Protein AF-A0A950K0Z0-F1 (afdb_monomer_lite)

pLDDT: mean 74.98, std 18.52, range [34.31, 97.94]

Foldseek 3Di:
DDADPWQVSLVVLCVVCVVLVQWPAWDDAPDDQLRTWTHHPNDTWRERTTQEPVVCVVVVPDLVSGQEYEYCYYPDDDPHHYHHPVVSCPPVVSVVPPPPPCVVVPDPLLVCLLVLLPDPLQLVLLLQVVCVVVVNFDALVVSCVLVVHDSVRSVVSVVVCVVVQQKDADDPDPDRGIHGDPVSVVSNVSSCVSCVVSVVLNPDPPPPDDDDPVVPPD

Structure (mmCIF, N/CA/C/O backbone):
data_AF-A0A950K0Z0-F1
#
_entry.id   AF-A0A950K0Z0-F1
#
loop_
_atom_site.group_PDB
_atom_site.id
_atom_site.type_symbol
_atom_site.label_atom_id
_atom_site.label_alt_id
_atom_site.label_comp_id
_atom_site.label_asym_id
_atom_site.label_entity_id
_atom_site.label_seq_id
_atom_site.pdbx_PDB_ins_code
_atom_site.Cartn_x
_atom_site.Cartn_y
_atom_site.Cartn_z
_atom_site.occupancy
_atom_site.B_iso_or_equiv
_atom_site.auth_seq_id
_atom_site.auth_comp_id
_atom_site.auth_asym_id
_atom_site.auth_atom_id
_atom_site.pdbx_PDB_model_num
ATOM 1 N N . ASP A 1 1 ? 3.445 16.910 -12.136 1.00 62.31 1 ASP A N 1
ATOM 2 C CA . ASP A 1 1 ? 3.609 15.444 -12.227 1.00 62.31 1 ASP A CA 1
ATOM 3 C C . ASP A 1 1 ? 4.416 14.945 -11.042 1.00 62.31 1 ASP A C 1
ATOM 5 O O . ASP A 1 1 ? 5.227 15.707 -10.534 1.00 62.31 1 ASP A O 1
ATOM 9 N N . PHE A 1 2 ? 4.129 13.746 -10.531 1.00 75.62 2 PHE A N 1
ATOM 10 C CA . PHE A 1 2 ? 4.867 13.159 -9.404 1.00 75.62 2 PHE A CA 1
ATOM 11 C C . PHE A 1 2 ? 5.879 12.145 -9.941 1.00 75.62 2 PHE A C 1
ATOM 13 O O . PHE A 1 2 ? 5.500 11.284 -10.734 1.00 75.62 2 PHE A O 1
ATOM 20 N N . GLU A 1 3 ? 7.127 12.239 -9.491 1.00 87.38 3 GLU A N 1
ATOM 21 C CA . GLU A 1 3 ? 8.224 11.329 -9.824 1.00 87.38 3 GLU A CA 1
ATOM 22 C C . GLU A 1 3 ? 9.002 11.019 -8.534 1.00 87.38 3 GLU A C 1
ATOM 24 O O . GLU A 1 3 ? 9.340 11.950 -7.798 1.00 87.38 3 GLU A O 1
ATOM 29 N N . PRO A 1 4 ? 9.260 9.739 -8.205 1.00 92.25 4 PRO A N 1
ATOM 30 C CA . PRO A 1 4 ? 10.112 9.392 -7.078 1.00 92.25 4 PRO A CA 1
ATOM 31 C C . PRO A 1 4 ? 11.552 9.840 -7.353 1.00 92.25 4 PRO A C 1
ATOM 33 O O . PRO A 1 4 ? 12.060 9.701 -8.464 1.00 92.25 4 PRO A O 1
ATOM 36 N N . HIS A 1 5 ? 12.231 10.347 -6.325 1.00 91.56 5 HIS A N 1
ATOM 37 C CA . HIS A 1 5 ? 13.619 10.816 -6.432 1.00 91.56 5 HIS A CA 1
ATOM 38 C C . HIS A 1 5 ? 14.661 9.767 -6.013 1.00 91.56 5 HIS A C 1
ATOM 40 O O . HIS A 1 5 ? 15.854 10.012 -6.149 1.00 91.56 5 HIS A O 1
ATOM 46 N N . ASN A 1 6 ? 14.226 8.631 -5.464 1.00 93.06 6 ASN A N 1
ATOM 47 C CA . ASN A 1 6 ? 15.090 7.566 -4.959 1.00 93.06 6 ASN A CA 1
ATOM 48 C C . ASN A 1 6 ? 14.344 6.220 -4.899 1.00 93.06 6 ASN A C 1
ATOM 50 O O . ASN A 1 6 ? 13.140 6.157 -5.167 1.00 93.06 6 ASN A O 1
ATOM 54 N N . GLU A 1 7 ? 15.062 5.166 -4.505 1.00 93.44 7 GLU A N 1
ATOM 55 C CA . GLU A 1 7 ? 14.545 3.805 -4.285 1.00 93.44 7 GLU A CA 1
ATOM 56 C C . GLU A 1 7 ? 13.361 3.772 -3.317 1.00 93.44 7 GLU A C 1
ATOM 58 O O . GLU A 1 7 ? 12.341 3.166 -3.624 1.00 93.44 7 GLU A O 1
ATOM 63 N N . MET A 1 8 ? 13.413 4.507 -2.200 1.00 94.56 8 MET A N 1
ATOM 64 C CA . MET A 1 8 ? 12.301 4.546 -1.236 1.00 94.56 8 MET A CA 1
ATOM 65 C C . MET A 1 8 ? 10.989 5.045 -1.855 1.00 94.56 8 MET A C 1
ATOM 67 O O . MET A 1 8 ? 9.906 4.579 -1.491 1.00 94.56 8 MET A O 1
ATOM 71 N N . GLY A 1 9 ? 11.063 5.969 -2.815 1.00 94.94 9 GLY A N 1
ATOM 72 C CA . GLY A 1 9 ? 9.902 6.386 -3.595 1.00 94.94 9 GLY A CA 1
ATOM 73 C C . GLY A 1 9 ? 9.345 5.266 -4.483 1.00 94.94 9 GLY A C 1
ATOM 74 O O . GLY A 1 9 ? 8.127 5.159 -4.633 1.00 94.94 9 GLY A O 1
ATOM 75 N N . VAL A 1 10 ? 10.209 4.404 -5.027 1.00 95.88 10 VAL A N 1
ATOM 76 C CA . VAL A 1 10 ? 9.824 3.202 -5.789 1.00 95.88 10 VAL A CA 1
ATOM 77 C C . VAL A 1 10 ? 9.147 2.184 -4.875 1.00 95.88 10 VAL A C 1
ATOM 79 O O . VAL A 1 10 ? 8.055 1.725 -5.210 1.00 95.88 10 VAL A O 1
ATOM 82 N N . VAL A 1 11 ? 9.711 1.921 -3.688 1.00 96.19 11 VAL A N 1
ATOM 83 C CA . VAL A 1 11 ? 9.103 1.046 -2.666 1.00 96.19 11 VAL A CA 1
ATOM 84 C C . VAL A 1 11 ? 7.689 1.519 -2.322 1.00 96.19 11 VAL A C 1
ATOM 86 O O . VAL A 1 11 ? 6.742 0.731 -2.325 1.00 96.19 11 VAL A O 1
ATOM 89 N N . PHE A 1 12 ? 7.521 2.821 -2.067 1.00 94.50 12 PHE A N 1
ATOM 90 C CA . PHE A 1 12 ? 6.215 3.405 -1.765 1.00 94.50 12 PHE A CA 1
ATOM 91 C C . PHE A 1 12 ? 5.209 3.203 -2.908 1.00 94.50 12 PHE A C 1
ATOM 93 O O . PHE A 1 12 ? 4.070 2.799 -2.664 1.00 94.50 12 PHE A O 1
ATOM 100 N N . LEU A 1 13 ? 5.613 3.469 -4.155 1.00 93.81 13 LEU A N 1
ATOM 101 C CA . LEU A 1 13 ? 4.742 3.309 -5.321 1.00 93.81 13 LEU A CA 1
ATOM 102 C C . LEU A 1 13 ? 4.375 1.847 -5.572 1.00 93.81 13 LEU A C 1
ATOM 104 O O . LEU A 1 13 ? 3.213 1.561 -5.858 1.00 93.81 13 LEU A O 1
ATOM 108 N N . PHE A 1 14 ? 5.321 0.923 -5.418 1.00 95.00 14 PHE A N 1
ATOM 109 C CA . PHE A 1 14 ? 5.030 -0.502 -5.492 1.00 95.00 14 PHE A CA 1
ATOM 110 C C . PHE A 1 14 ? 4.027 -0.908 -4.409 1.00 95.00 14 PHE A C 1
ATOM 112 O O . PHE A 1 14 ? 2.982 -1.465 -4.726 1.00 95.00 14 PHE A O 1
ATOM 119 N N . GLY A 1 15 ? 4.261 -0.538 -3.145 1.00 94.25 15 GLY A N 1
ATOM 120 C CA . GLY A 1 15 ? 3.333 -0.829 -2.046 1.00 94.25 15 GLY A CA 1
ATOM 121 C C . GLY A 1 15 ? 1.928 -0.255 -2.259 1.00 94.25 15 GLY A C 1
ATOM 122 O O . GLY A 1 15 ? 0.935 -0.846 -1.839 1.00 94.25 15 GLY A O 1
ATOM 123 N N . ARG A 1 16 ? 1.828 0.879 -2.956 1.00 91.00 16 ARG A N 1
ATOM 124 C CA . ARG A 1 16 ? 0.560 1.525 -3.312 1.00 91.00 16 ARG A CA 1
ATOM 125 C C . ARG A 1 16 ? -0.209 0.792 -4.418 1.00 91.00 16 ARG A C 1
ATOM 127 O O . ARG A 1 16 ? -1.429 0.935 -4.454 1.00 91.00 16 ARG A O 1
ATOM 134 N N . PHE A 1 17 ? 0.481 0.086 -5.315 1.00 91.69 17 PHE A N 1
ATOM 135 C CA . PHE A 1 17 ? -0.082 -0.410 -6.578 1.00 91.69 17 PHE A CA 1
ATOM 136 C C . PHE A 1 17 ? 0.275 -1.872 -6.914 1.00 91.69 17 PHE A C 1
ATOM 138 O O . PHE A 1 17 ? 0.086 -2.289 -8.056 1.00 91.69 17 PHE A O 1
ATOM 145 N N . TYR A 1 18 ? 0.800 -2.652 -5.963 1.00 93.75 18 TYR A N 1
ATOM 146 C CA . TYR A 1 18 ? 1.267 -4.028 -6.190 1.00 93.75 18 TYR A CA 1
ATOM 147 C C . TYR A 1 18 ? 0.187 -4.922 -6.822 1.00 93.75 18 TYR A C 1
ATOM 149 O O . TYR A 1 18 ? 0.479 -5.715 -7.715 1.00 93.75 18 TYR A O 1
ATOM 157 N N . ASP A 1 19 ? -1.068 -4.738 -6.419 1.00 87.69 19 ASP A N 1
ATOM 158 C CA . ASP A 1 19 ? -2.240 -5.455 -6.918 1.00 87.69 19 ASP A CA 1
ATOM 159 C C . ASP A 1 19 ? -2.485 -5.194 -8.409 1.00 87.69 19 ASP A C 1
ATOM 161 O O . ASP A 1 19 ? -2.733 -6.111 -9.192 1.00 87.69 19 ASP A O 1
ATOM 165 N N . ILE A 1 20 ? -2.335 -3.944 -8.840 1.00 86.94 20 ILE A N 1
ATOM 166 C CA . ILE A 1 20 ? -2.512 -3.545 -10.241 1.00 86.94 20 ILE A CA 1
ATOM 167 C C . ILE A 1 20 ? -1.324 -3.990 -11.098 1.00 86.94 20 ILE A C 1
ATOM 169 O O . ILE A 1 20 ? -1.488 -4.271 -12.287 1.00 86.94 20 ILE A O 1
ATOM 173 N N . LEU A 1 21 ? -0.144 -4.109 -10.487 1.00 90.06 21 LEU A N 1
ATOM 174 C CA . LEU A 1 21 ? 1.043 -4.721 -11.090 1.00 90.06 21 LEU A CA 1
ATOM 175 C C . LEU A 1 21 ? 0.933 -6.259 -11.170 1.00 90.06 21 LEU A C 1
ATOM 177 O O . LEU A 1 21 ? 1.800 -6.909 -11.752 1.00 90.06 21 LEU A O 1
ATOM 181 N N . GLY A 1 22 ? -0.152 -6.844 -10.647 1.00 90.81 22 GLY A N 1
ATOM 182 C CA . GLY A 1 22 ? -0.470 -8.266 -10.750 1.00 90.81 22 GLY A CA 1
ATOM 183 C C . GLY A 1 22 ? 0.077 -9.125 -9.612 1.00 90.81 22 GLY A C 1
ATOM 184 O O . GLY A 1 22 ? 0.129 -10.341 -9.775 1.00 90.81 22 GLY A O 1
ATOM 185 N N . PHE A 1 23 ? 0.501 -8.524 -8.499 1.00 94.69 23 PHE A N 1
ATOM 186 C CA . PHE A 1 23 ? 0.897 -9.239 -7.287 1.00 94.69 23 PHE A CA 1
ATOM 187 C C . PHE A 1 23 ? -0.320 -9.470 -6.383 1.00 94.69 23 PHE A C 1
ATOM 189 O O . PHE A 1 23 ? -1.163 -8.596 -6.213 1.00 94.69 23 PHE A O 1
ATOM 196 N N . ASP A 1 24 ? -0.389 -10.639 -5.758 1.00 92.19 24 ASP A N 1
ATOM 197 C CA . ASP A 1 24 ? -1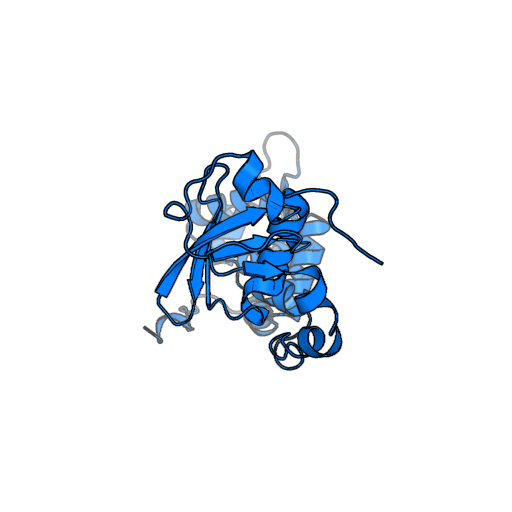.465 -11.027 -4.843 1.00 92.19 24 ASP A CA 1
ATOM 198 C C . ASP A 1 24 ? -1.267 -10.441 -3.436 1.00 92.19 24 ASP A C 1
ATOM 200 O O . ASP A 1 24 ? -2.229 -10.260 -2.691 1.00 92.19 24 ASP A O 1
ATOM 204 N N . GLY A 1 25 ? -0.021 -10.157 -3.043 1.00 90.94 25 GLY A N 1
ATOM 205 C CA . GLY A 1 25 ? 0.297 -9.655 -1.708 1.00 90.94 25 GLY A CA 1
ATOM 206 C C . GLY A 1 25 ? 1.774 -9.343 -1.502 1.00 90.94 25 GLY A C 1
ATOM 207 O O . GLY A 1 25 ? 2.641 -9.874 -2.194 1.00 90.94 25 GLY A O 1
ATOM 208 N N . ILE A 1 26 ? 2.059 -8.507 -0.504 1.00 96.25 26 ILE A N 1
ATOM 209 C CA . ILE A 1 26 ? 3.414 -8.216 -0.021 1.00 96.25 26 ILE A CA 1
ATOM 210 C C . ILE A 1 26 ? 3.595 -8.930 1.318 1.00 96.25 26 ILE A C 1
ATOM 212 O O . ILE A 1 26 ? 2.821 -8.711 2.248 1.00 96.25 26 ILE A O 1
ATOM 216 N N . VAL A 1 27 ? 4.606 -9.791 1.414 1.00 95.75 27 VAL A N 1
ATOM 217 C CA . VAL A 1 27 ? 4.895 -10.596 2.612 1.00 95.75 27 VAL A CA 1
ATOM 218 C C . VAL A 1 27 ? 5.905 -9.890 3.507 1.00 95.75 27 VAL A C 1
ATOM 220 O O . VAL A 1 27 ? 5.746 -9.857 4.725 1.00 95.75 27 VAL A O 1
ATOM 223 N N . HIS A 1 28 ? 6.954 -9.328 2.908 1.00 95.25 28 HIS A N 1
ATOM 224 C CA . HIS A 1 28 ? 8.036 -8.672 3.632 1.00 95.25 28 HIS A CA 1
ATOM 225 C C . HIS A 1 28 ? 8.645 -7.545 2.797 1.00 95.25 28 HIS A C 1
ATOM 227 O O . HIS A 1 28 ? 8.758 -7.674 1.579 1.00 95.25 28 HIS A O 1
ATOM 233 N N . ILE A 1 29 ? 9.054 -6.470 3.471 1.00 95.75 29 ILE A N 1
ATOM 234 C CA . ILE A 1 29 ? 9.925 -5.420 2.938 1.00 95.75 29 ILE A CA 1
ATOM 235 C C . ILE A 1 29 ? 11.087 -5.277 3.924 1.00 95.75 29 ILE A C 1
ATOM 237 O O . ILE A 1 29 ? 10.862 -5.125 5.129 1.00 95.75 29 ILE A O 1
ATOM 241 N N . GLY A 1 30 ? 12.306 -5.350 3.408 1.00 92.06 30 GLY A N 1
ATOM 242 C CA . GLY A 1 30 ? 13.560 -5.233 4.132 1.00 92.06 30 GLY A CA 1
ATOM 243 C C . GLY A 1 30 ? 14.447 -4.140 3.543 1.00 92.06 30 GLY A C 1
ATOM 244 O O . GLY A 1 30 ? 13.989 -3.263 2.818 1.00 92.06 30 GLY A O 1
ATOM 245 N N . THR A 1 31 ? 15.725 -4.179 3.912 1.00 87.12 31 THR A N 1
ATOM 246 C CA . THR A 1 31 ? 16.749 -3.204 3.492 1.00 87.12 31 THR A CA 1
ATOM 247 C C . THR A 1 31 ? 17.989 -3.890 2.911 1.00 87.12 31 THR A C 1
ATOM 249 O O . THR A 1 31 ? 19.086 -3.335 2.954 1.00 87.12 31 THR A O 1
ATOM 252 N N . ARG A 1 32 ? 17.876 -5.171 2.557 1.00 87.56 32 ARG A N 1
ATOM 253 C CA . ARG A 1 32 ? 18.964 -5.991 2.019 1.00 87.56 32 ARG A CA 1
ATOM 254 C C . ARG A 1 32 ? 18.402 -6.775 0.855 1.00 87.56 32 ARG A C 1
ATOM 256 O O . ARG A 1 32 ? 17.345 -7.366 1.033 1.00 87.56 32 ARG A O 1
ATOM 263 N N . CYS A 1 33 ? 19.168 -6.883 -0.224 1.00 87.62 33 CYS A N 1
ATOM 264 C CA . CYS A 1 33 ? 18.778 -7.665 -1.387 1.00 87.62 33 CYS A CA 1
ATOM 265 C C . CYS A 1 33 ? 18.450 -9.135 -1.019 1.00 87.62 33 CYS A C 1
ATOM 267 O O . CYS A 1 33 ? 19.296 -9.817 -0.415 1.00 87.62 33 CYS A O 1
ATOM 269 N N . PRO A 1 34 ? 17.258 -9.649 -1.381 1.00 92.25 34 PRO A N 1
ATOM 270 C CA . PRO A 1 34 ? 16.172 -8.928 -2.049 1.00 92.25 34 PRO A CA 1
ATOM 271 C C . PRO A 1 34 ? 15.374 -8.026 -1.091 1.00 92.25 34 PRO A C 1
ATOM 273 O O . PRO A 1 34 ? 14.957 -8.474 -0.017 1.00 92.25 34 PRO A O 1
ATOM 276 N N . ASP A 1 35 ? 15.087 -6.795 -1.508 1.00 93.75 35 ASP A N 1
ATOM 277 C CA . ASP A 1 35 ? 14.354 -5.813 -0.697 1.00 93.75 35 ASP A CA 1
ATOM 278 C C . ASP A 1 35 ? 12.944 -6.251 -0.307 1.00 93.75 35 ASP A C 1
ATOM 280 O O . ASP A 1 35 ? 12.395 -5.787 0.694 1.00 93.75 35 ASP A O 1
ATOM 284 N N . CYS A 1 36 ? 12.308 -7.115 -1.095 1.00 97.81 36 CYS A N 1
ATOM 285 C CA . CYS A 1 36 ? 10.931 -7.506 -0.865 1.00 97.81 36 CYS A CA 1
ATOM 286 C C . CYS A 1 36 ? 10.663 -8.971 -1.194 1.00 97.81 36 CYS A C 1
ATOM 288 O O . CYS A 1 36 ? 11.199 -9.551 -2.134 1.00 97.81 36 CYS A O 1
ATOM 290 N N . ILE A 1 37 ? 9.774 -9.563 -0.399 1.00 97.94 37 ILE A N 1
ATOM 291 C CA . ILE A 1 37 ? 9.143 -10.843 -0.692 1.00 97.94 37 ILE A CA 1
ATOM 292 C C . ILE A 1 37 ? 7.673 -10.569 -0.989 1.00 97.94 37 ILE A C 1
ATOM 294 O O . ILE A 1 37 ? 6.943 -10.069 -0.126 1.00 97.94 37 ILE A O 1
ATOM 298 N N . ALA A 1 38 ? 7.232 -10.911 -2.195 1.00 97.69 38 ALA A N 1
ATOM 299 C CA . ALA A 1 38 ? 5.862 -10.715 -2.659 1.00 97.69 38 ALA A CA 1
ATOM 300 C C . ALA A 1 38 ? 5.284 -12.015 -3.228 1.00 97.69 38 ALA A C 1
ATOM 302 O O . ALA A 1 38 ? 6.020 -12.927 -3.598 1.00 97.69 38 ALA A O 1
ATOM 303 N N . VAL A 1 39 ? 3.960 -12.115 -3.293 1.00 96.25 39 VAL A N 1
ATOM 304 C CA . VAL A 1 39 ? 3.255 -13.242 -3.912 1.00 96.25 39 VAL A CA 1
ATOM 305 C C . VAL A 1 39 ? 2.653 -12.772 -5.224 1.00 96.25 39 VAL A C 1
ATOM 307 O O . VAL A 1 39 ? 2.057 -11.701 -5.275 1.00 96.25 39 VAL A O 1
ATOM 310 N N . ARG A 1 40 ? 2.802 -13.561 -6.284 1.00 96.38 40 ARG A N 1
ATOM 311 C CA . ARG A 1 40 ? 2.190 -13.320 -7.592 1.00 96.38 40 ARG A CA 1
ATOM 312 C C . ARG A 1 40 ? 1.755 -14.641 -8.201 1.00 96.38 40 ARG A C 1
ATOM 314 O O . ARG A 1 40 ? 2.570 -15.549 -8.357 1.00 96.38 40 ARG A O 1
ATOM 321 N N . GLN A 1 41 ? 0.473 -14.745 -8.538 1.00 93.69 41 GLN A N 1
ATOM 322 C CA . GLN A 1 41 ? -0.159 -15.976 -9.014 1.00 93.69 41 GLN A CA 1
ATOM 323 C C . GLN A 1 41 ? 0.128 -17.175 -8.089 1.00 93.69 41 GLN A C 1
ATOM 325 O O . GLN A 1 41 ? 0.446 -18.274 -8.543 1.00 93.69 41 GLN A O 1
ATOM 330 N N . GLY A 1 42 ? 0.080 -16.944 -6.774 1.00 92.62 42 GLY A N 1
ATOM 331 C CA . GLY A 1 42 ? 0.363 -17.953 -5.748 1.00 92.62 42 GLY A CA 1
ATOM 332 C C . GLY A 1 42 ? 1.839 -18.347 -5.598 1.00 92.62 42 GLY A C 1
ATOM 333 O O . GLY A 1 42 ? 2.147 -19.225 -4.794 1.00 92.62 42 GLY A O 1
ATOM 334 N N . ARG A 1 43 ? 2.764 -17.718 -6.336 1.00 96.56 43 ARG A N 1
ATOM 335 C CA . ARG A 1 43 ? 4.211 -17.958 -6.229 1.00 96.56 43 ARG A CA 1
ATOM 336 C C . ARG A 1 43 ? 4.880 -16.853 -5.425 1.00 96.56 43 ARG A C 1
ATOM 338 O O . ARG A 1 43 ? 4.638 -15.676 -5.676 1.00 96.56 43 ARG A O 1
ATOM 345 N N . THR A 1 44 ? 5.755 -17.234 -4.502 1.00 97.25 44 THR A N 1
ATOM 346 C CA . THR A 1 44 ? 6.621 -16.293 -3.787 1.00 97.25 44 THR A CA 1
ATOM 347 C C . THR A 1 44 ? 7.756 -15.839 -4.702 1.00 97.25 44 THR A C 1
ATOM 349 O O . THR A 1 44 ? 8.469 -16.679 -5.248 1.00 97.25 44 THR A O 1
ATOM 352 N N . LEU A 1 45 ? 7.919 -14.527 -4.849 1.00 97.62 45 LEU A N 1
ATOM 353 C CA . LEU A 1 45 ? 8.951 -13.872 -5.644 1.00 97.62 45 LEU A CA 1
ATOM 354 C C . LEU A 1 45 ? 9.801 -12.961 -4.758 1.00 97.62 45 LEU A C 1
ATOM 356 O O . LEU A 1 45 ? 9.285 -12.275 -3.870 1.00 97.62 45 LEU A O 1
ATOM 360 N N . ARG A 1 46 ? 11.100 -12.946 -5.039 1.00 97.88 46 ARG A N 1
ATOM 361 C CA . ARG A 1 46 ? 12.082 -12.009 -4.494 1.00 97.88 46 ARG A CA 1
ATOM 362 C C . ARG A 1 46 ? 12.138 -10.790 -5.402 1.00 97.88 46 ARG A C 1
ATOM 364 O O . ARG A 1 46 ? 12.447 -10.919 -6.585 1.00 97.88 46 ARG A O 1
ATOM 371 N N . VAL A 1 47 ? 11.810 -9.632 -4.861 1.00 97.88 47 VAL A N 1
ATOM 372 C CA . VAL A 1 47 ? 11.733 -8.374 -5.595 1.00 97.88 47 VAL A CA 1
ATOM 373 C C . VAL A 1 47 ? 12.850 -7.461 -5.115 1.00 97.88 47 VAL A C 1
ATOM 375 O O . VAL A 1 47 ? 12.982 -7.260 -3.909 1.00 97.88 47 VAL A O 1
ATOM 378 N N . GLU A 1 48 ? 13.613 -6.908 -6.052 1.00 97.88 48 GLU A N 1
ATOM 379 C CA . GLU A 1 48 ? 14.557 -5.818 -5.785 1.00 97.88 48 GLU A CA 1
ATOM 380 C C . GLU A 1 48 ? 13.985 -4.493 -6.279 1.00 97.88 48 GLU A C 1
ATOM 382 O O . GLU A 1 48 ? 13.354 -4.456 -7.345 1.00 97.88 48 GLU A O 1
ATOM 387 N N . PHE A 1 49 ? 14.194 -3.414 -5.522 1.00 97.75 49 PHE A N 1
ATOM 388 C CA . PHE A 1 49 ? 13.774 -2.079 -5.925 1.00 97.75 49 PHE A CA 1
ATOM 389 C C . PHE A 1 49 ? 14.958 -1.223 -6.328 1.00 97.75 49 PHE A C 1
ATOM 391 O O . PHE A 1 49 ? 15.930 -1.099 -5.601 1.00 97.75 49 PHE A O 1
ATOM 398 N N . GLU A 1 50 ? 14.825 -0.539 -7.458 1.00 96.75 50 GLU A N 1
ATOM 399 C CA . GLU A 1 50 ? 15.850 0.392 -7.913 1.00 96.75 50 GLU A CA 1
ATOM 400 C C . GLU A 1 50 ? 15.237 1.680 -8.446 1.00 96.75 50 GLU A C 1
ATOM 402 O O . GLU A 1 50 ? 14.176 1.681 -9.070 1.00 96.75 50 GLU A O 1
ATOM 407 N N . HIS A 1 51 ? 15.906 2.819 -8.266 1.00 96.50 51 HIS A N 1
ATOM 408 C CA . HIS A 1 51 ? 15.448 4.043 -8.938 1.00 96.50 51 HIS A CA 1
ATOM 409 C C . HIS A 1 51 ? 15.593 3.917 -10.462 1.00 96.50 51 HIS A C 1
ATOM 411 O O . HIS A 1 51 ? 14.678 4.252 -11.219 1.00 96.50 51 HIS A O 1
ATOM 417 N N . ARG A 1 52 ? 16.717 3.353 -10.903 1.00 96.12 52 ARG A N 1
ATOM 418 C CA . ARG A 1 52 ? 17.059 3.073 -12.301 1.00 96.12 52 ARG A CA 1
ATOM 419 C C . ARG A 1 52 ? 17.501 1.630 -12.430 1.00 96.12 52 ARG A C 1
ATOM 421 O O . ARG A 1 52 ? 18.264 1.172 -11.590 1.00 96.12 52 ARG A O 1
ATOM 428 N N . SER A 1 53 ? 17.111 0.930 -13.490 1.00 96.00 53 SER A N 1
ATOM 429 C CA . SER A 1 53 ? 17.560 -0.459 -13.683 1.00 96.00 53 SER A CA 1
ATOM 430 C C . SER A 1 53 ? 19.085 -0.611 -13.695 1.00 96.00 53 SER A C 1
ATOM 432 O O . SER A 1 53 ? 19.595 -1.610 -13.199 1.00 96.00 53 SER A O 1
ATOM 434 N N . SER A 1 54 ? 19.836 0.386 -14.179 1.00 94.38 54 SER A N 1
ATOM 435 C CA . SER A 1 54 ? 21.302 0.364 -14.129 1.00 94.38 54 SER A CA 1
ATOM 436 C C . SER A 1 54 ? 21.870 0.289 -12.706 1.00 94.38 54 SER A C 1
ATOM 438 O O . SER A 1 54 ? 22.983 -0.202 -12.525 1.00 94.38 54 SER A O 1
ATOM 440 N N . ASN A 1 55 ? 21.136 0.765 -11.692 1.00 93.88 55 ASN A N 1
ATOM 441 C CA . ASN A 1 55 ? 21.596 0.733 -10.303 1.00 93.88 55 ASN A CA 1
ATOM 442 C C . ASN A 1 55 ? 21.751 -0.697 -9.780 1.00 93.88 55 ASN A C 1
ATOM 444 O O . ASN A 1 55 ? 22.707 -0.955 -9.056 1.00 93.88 55 ASN A O 1
ATOM 448 N N . PHE A 1 56 ? 20.930 -1.636 -10.263 1.00 91.44 56 PHE A N 1
ATOM 449 C CA . PHE A 1 56 ? 21.054 -3.056 -9.930 1.00 91.44 56 PHE A CA 1
ATOM 450 C C . PHE A 1 56 ? 22.463 -3.598 -10.240 1.00 91.44 56 PHE A C 1
ATOM 452 O O . PHE A 1 56 ? 23.053 -4.347 -9.461 1.00 91.44 56 PHE A O 1
ATOM 459 N N . LEU A 1 57 ? 23.041 -3.170 -11.372 1.00 88.19 57 LEU A N 1
ATOM 460 C CA . LEU A 1 57 ? 24.414 -3.510 -11.758 1.00 88.19 57 LEU A CA 1
ATOM 461 C C . LEU A 1 57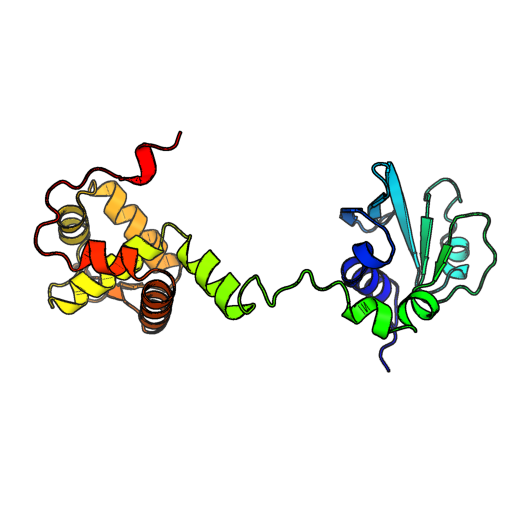 ? 25.448 -2.755 -10.915 1.00 88.19 57 LEU A C 1
ATOM 463 O O . LEU A 1 57 ? 26.456 -3.335 -10.513 1.00 88.19 57 LEU A O 1
ATOM 467 N N . ASN A 1 58 ? 25.199 -1.472 -10.635 1.00 89.69 58 ASN A N 1
ATOM 468 C CA . ASN A 1 58 ? 26.101 -0.628 -9.846 1.00 89.69 58 ASN A CA 1
ATOM 469 C C . ASN A 1 58 ? 26.245 -1.127 -8.401 1.00 89.69 58 ASN A C 1
ATOM 471 O O . ASN A 1 58 ? 27.332 -1.042 -7.830 1.00 89.69 58 ASN A O 1
ATOM 475 N N . HIS A 1 59 ? 25.178 -1.690 -7.832 1.00 86.50 59 HIS A N 1
ATOM 476 C CA . HIS A 1 59 ? 25.172 -2.329 -6.517 1.00 86.50 59 HIS A CA 1
ATOM 477 C C . HIS A 1 59 ? 25.804 -3.734 -6.512 1.00 86.50 59 HIS A C 1
ATOM 479 O O . HIS A 1 59 ? 25.955 -4.336 -5.451 1.00 86.50 59 HIS A O 1
ATOM 485 N N . GLN A 1 60 ? 26.248 -4.236 -7.673 1.00 86.94 60 GLN A N 1
ATOM 486 C CA . GLN A 1 60 ? 26.893 -5.545 -7.840 1.00 86.94 60 GLN A CA 1
ATOM 487 C C . GLN A 1 60 ? 26.009 -6.716 -7.385 1.00 86.94 60 GLN A C 1
ATOM 489 O O . GLN A 1 60 ? 26.510 -7.755 -6.942 1.00 86.94 60 GLN A O 1
ATOM 494 N N . HIS A 1 61 ? 24.689 -6.570 -7.515 1.00 82.00 61 HIS A N 1
ATOM 495 C CA . HIS A 1 61 ? 23.763 -7.659 -7.246 1.00 82.00 61 HIS A CA 1
ATOM 496 C C . HIS A 1 61 ? 23.903 -8.754 -8.299 1.00 82.00 61 HIS A C 1
ATOM 498 O O . HIS A 1 61 ? 24.011 -8.508 -9.503 1.00 82.00 61 HIS A O 1
ATOM 504 N N . ALA A 1 62 ? 23.899 -10.004 -7.842 1.00 82.81 62 ALA A N 1
ATOM 505 C CA . ALA A 1 62 ? 23.831 -11.128 -8.760 1.00 82.81 62 ALA A CA 1
ATOM 506 C C . ALA A 1 62 ? 22.386 -11.282 -9.248 1.00 82.81 62 ALA A C 1
ATOM 508 O O . ALA A 1 62 ? 21.457 -11.244 -8.445 1.00 82.81 62 ALA A O 1
ATOM 509 N N . LEU A 1 63 ? 22.192 -11.564 -10.541 1.00 84.06 63 LEU A N 1
ATOM 510 C CA . LEU A 1 63 ? 20.862 -11.806 -11.131 1.00 84.06 63 LEU A CA 1
ATOM 511 C C . LEU A 1 63 ? 20.078 -12.923 -10.421 1.00 84.06 63 LEU A C 1
ATOM 513 O O . LEU A 1 63 ? 18.864 -12.988 -10.521 1.00 84.06 63 LEU A O 1
ATOM 517 N N . THR A 1 64 ? 20.762 -13.804 -9.688 1.00 87.50 64 THR A N 1
ATOM 518 C CA . THR A 1 64 ? 20.144 -14.883 -8.910 1.00 87.50 64 THR A CA 1
ATOM 519 C C . THR A 1 64 ? 19.609 -14.439 -7.547 1.00 87.50 64 THR A C 1
ATOM 521 O O . THR A 1 64 ? 18.977 -15.253 -6.871 1.00 87.50 64 THR A O 1
ATOM 524 N N . GLN A 1 65 ? 19.893 -13.215 -7.089 1.00 88.38 65 GLN A N 1
ATOM 525 C CA . GLN A 1 65 ? 19.469 -12.703 -5.775 1.00 88.38 65 GLN A CA 1
ATOM 526 C C . GLN A 1 65 ? 18.008 -12.237 -5.767 1.00 88.38 65 GLN A C 1
ATOM 528 O O . GLN A 1 65 ? 17.350 -12.354 -4.732 1.00 88.38 65 GLN A O 1
ATOM 533 N N . ALA A 1 66 ? 17.486 -11.835 -6.925 1.00 95.19 66 ALA A N 1
ATOM 534 C CA . ALA A 1 66 ? 16.099 -11.442 -7.129 1.00 95.19 66 ALA A CA 1
ATOM 535 C C . ALA A 1 66 ? 15.471 -12.242 -8.278 1.00 95.19 66 ALA A C 1
ATOM 537 O O . ALA A 1 66 ? 16.167 -12.763 -9.144 1.00 95.19 66 ALA A O 1
ATOM 538 N N . ASP A 1 67 ? 14.148 -12.356 -8.265 1.00 96.38 67 ASP A N 1
ATOM 539 C CA . ASP A 1 67 ? 13.361 -12.947 -9.350 1.00 96.38 67 ASP A CA 1
ATOM 540 C C . ASP A 1 67 ? 12.779 -11.853 -10.259 1.00 96.38 67 ASP A C 1
ATOM 542 O O . ASP A 1 67 ? 12.622 -12.063 -11.460 1.00 96.38 67 ASP A O 1
ATOM 546 N N . VAL A 1 68 ? 12.481 -10.681 -9.684 1.00 96.75 68 VAL A N 1
ATOM 547 C CA . VAL A 1 68 ? 11.923 -9.518 -10.382 1.00 96.75 68 VAL A CA 1
ATOM 548 C C . VAL A 1 68 ? 12.633 -8.248 -9.918 1.00 96.75 68 VAL A C 1
ATOM 550 O O . VAL A 1 68 ? 12.797 -8.024 -8.720 1.00 96.75 68 VAL A O 1
ATOM 553 N N . LEU A 1 69 ? 12.999 -7.388 -10.862 1.00 97.25 69 LEU A N 1
ATOM 554 C CA . LEU A 1 69 ? 13.439 -6.022 -10.613 1.00 97.25 69 LEU A CA 1
ATOM 555 C C . LEU A 1 69 ? 12.262 -5.068 -10.825 1.00 97.25 69 LEU A C 1
ATOM 557 O O . LEU A 1 69 ? 11.649 -5.049 -11.891 1.00 97.25 69 LEU A O 1
ATOM 561 N N . VAL A 1 70 ? 11.952 -4.246 -9.832 1.00 97.56 70 VAL A N 1
ATOM 562 C CA . VAL A 1 70 ? 10.968 -3.169 -9.966 1.00 97.56 70 VAL A CA 1
ATOM 563 C C . VAL A 1 70 ? 11.712 -1.846 -9.921 1.00 97.56 70 VAL A C 1
ATOM 565 O O . VAL A 1 70 ? 12.348 -1.520 -8.921 1.00 97.56 70 VAL A O 1
ATOM 568 N N . CYS A 1 71 ? 11.614 -1.055 -10.987 1.00 97.19 71 CYS A N 1
ATOM 569 C CA . CYS A 1 71 ? 12.300 0.228 -11.056 1.00 97.19 71 CYS A CA 1
ATOM 570 C C . CYS A 1 71 ? 11.392 1.372 -11.484 1.00 97.19 71 CYS A C 1
ATOM 572 O O . CYS A 1 71 ? 10.332 1.164 -12.075 1.00 97.19 71 CYS A O 1
ATOM 574 N N . TRP A 1 72 ? 11.792 2.611 -11.188 1.00 96.19 72 TRP A N 1
ATOM 575 C CA . TRP A 1 72 ? 11.079 3.758 -11.745 1.00 96.19 72 TRP A CA 1
ATOM 576 C C . TRP A 1 72 ? 11.341 3.897 -13.245 1.00 96.19 72 TRP A C 1
ATOM 578 O O . TRP A 1 72 ? 10.381 4.008 -14.004 1.00 96.19 72 TRP A O 1
ATOM 588 N N . ALA A 1 73 ? 12.610 3.860 -13.661 1.00 95.38 73 ALA A N 1
ATOM 589 C CA . ALA A 1 73 ? 13.015 3.961 -15.060 1.00 95.38 73 ALA A CA 1
ATOM 590 C C . ALA A 1 73 ? 13.875 2.762 -15.484 1.00 95.38 73 ALA A C 1
ATOM 592 O O . ALA A 1 73 ? 14.895 2.463 -14.856 1.00 95.38 73 ALA A O 1
ATOM 593 N N . ALA A 1 74 ? 13.479 2.110 -16.576 1.00 96.00 74 ALA A N 1
ATOM 594 C CA . ALA A 1 74 ? 14.260 1.056 -17.211 1.00 96.00 74 ALA A CA 1
ATOM 595 C C . ALA A 1 74 ? 15.212 1.678 -18.249 1.00 96.00 74 ALA A C 1
ATOM 597 O O . ALA A 1 74 ? 14.801 2.060 -19.342 1.00 96.00 74 ALA A O 1
ATOM 598 N N . ASP A 1 75 ? 16.479 1.832 -17.874 1.00 94.94 75 ASP A N 1
ATOM 599 C CA . ASP A 1 75 ? 17.579 2.392 -18.668 1.00 94.94 75 ASP A CA 1
ATOM 600 C C . ASP A 1 75 ? 18.700 1.387 -18.998 1.00 94.94 75 ASP A C 1
ATOM 602 O O . ASP A 1 75 ? 19.668 1.746 -19.669 1.00 94.94 75 ASP A O 1
ATOM 606 N N . ALA A 1 76 ? 18.560 0.133 -18.568 1.00 92.25 76 ALA A N 1
ATOM 607 C CA . ALA A 1 76 ? 19.466 -0.971 -18.848 1.00 92.25 76 ALA A CA 1
ATOM 608 C C . ALA A 1 76 ? 18.674 -2.232 -19.222 1.00 92.25 76 ALA A C 1
ATOM 610 O O . ALA A 1 76 ? 17.626 -2.509 -18.640 1.00 92.25 76 ALA A O 1
ATOM 611 N N . ASP A 1 77 ? 19.200 -2.997 -20.179 1.00 92.62 77 ASP A N 1
ATOM 612 C CA . ASP A 1 77 ? 18.667 -4.310 -20.547 1.00 92.62 77 ASP A CA 1
ATOM 613 C C . ASP A 1 77 ? 19.315 -5.383 -19.664 1.00 92.62 77 ASP A C 1
ATOM 615 O O . ASP A 1 77 ? 20.539 -5.551 -19.666 1.00 92.62 77 ASP A O 1
ATOM 619 N N . LEU A 1 78 ? 18.503 -6.064 -18.858 1.00 91.06 78 LEU A N 1
ATOM 620 C CA . LEU A 1 78 ? 18.948 -7.029 -17.858 1.00 91.06 78 LEU A CA 1
ATOM 621 C C . LEU A 1 78 ? 18.248 -8.366 -18.084 1.00 91.06 78 LEU A C 1
ATOM 623 O O . LEU A 1 78 ? 17.051 -8.420 -18.350 1.00 91.06 78 LEU A O 1
ATOM 627 N N . ALA A 1 79 ? 18.972 -9.468 -17.881 1.00 92.19 79 ALA A N 1
ATOM 628 C CA . ALA A 1 79 ? 18.424 -10.824 -17.965 1.00 92.19 79 ALA A CA 1
ATOM 629 C C . ALA A 1 79 ? 17.617 -11.226 -16.706 1.00 92.19 79 ALA A C 1
ATOM 631 O O . ALA A 1 79 ? 17.729 -12.349 -16.215 1.00 92.19 79 ALA A O 1
ATOM 632 N N . ILE A 1 80 ? 16.828 -10.296 -16.169 1.00 93.25 80 ILE A N 1
ATOM 633 C CA . ILE A 1 80 ? 15.882 -10.472 -15.062 1.00 93.25 80 ILE A CA 1
ATOM 634 C C . ILE A 1 80 ? 14.561 -9.803 -15.454 1.00 93.25 80 ILE A C 1
ATOM 636 O O . ILE A 1 80 ? 14.557 -8.783 -16.147 1.00 93.25 80 ILE A O 1
ATOM 640 N N . GLU A 1 81 ? 13.427 -10.367 -15.029 1.00 94.81 81 GLU A N 1
ATOM 641 C CA . GLU A 1 81 ? 12.126 -9.735 -15.266 1.00 94.81 81 GLU A CA 1
ATOM 642 C C . GLU A 1 81 ? 12.134 -8.323 -14.669 1.00 94.81 81 GLU A C 1
ATOM 644 O O . GLU A 1 81 ? 12.344 -8.162 -13.470 1.00 94.81 81 GLU A O 1
ATOM 649 N N . THR A 1 82 ? 11.915 -7.304 -15.502 1.00 96.62 82 THR A N 1
ATOM 650 C CA . THR A 1 82 ? 11.959 -5.899 -15.080 1.00 96.62 82 THR A CA 1
ATOM 651 C C . THR A 1 82 ? 10.593 -5.247 -15.260 1.00 96.62 82 THR A C 1
ATOM 653 O O . THR A 1 82 ? 10.030 -5.243 -16.355 1.00 96.62 82 THR A O 1
ATOM 656 N N . ILE A 1 83 ? 10.060 -4.674 -14.182 1.00 95.94 83 ILE A N 1
ATOM 657 C CA . ILE A 1 83 ? 8.807 -3.919 -14.162 1.00 95.94 83 ILE A CA 1
ATOM 658 C C . ILE A 1 83 ? 9.141 -2.433 -14.005 1.00 95.94 83 ILE A C 1
ATOM 660 O O . ILE A 1 83 ? 9.525 -1.981 -12.926 1.00 95.94 83 ILE A O 1
ATOM 664 N N . GLU A 1 84 ? 8.951 -1.661 -15.075 1.00 95.88 84 GLU A N 1
ATOM 665 C CA . GLU A 1 84 ? 9.113 -0.204 -15.060 1.00 95.88 84 GLU A CA 1
ATOM 666 C C . GLU A 1 84 ? 7.826 0.485 -14.570 1.00 95.88 84 GLU A C 1
ATOM 668 O O . GLU A 1 84 ? 6.793 0.488 -15.246 1.00 95.88 84 GLU A O 1
ATOM 673 N N . LEU A 1 85 ? 7.886 1.134 -13.406 1.00 94.25 85 LEU A N 1
ATOM 674 C CA . LEU A 1 85 ? 6.739 1.826 -12.819 1.00 94.25 85 LEU A CA 1
ATOM 675 C C . LEU A 1 85 ? 6.330 3.071 -13.608 1.00 94.25 85 LEU A C 1
ATOM 677 O O . LEU A 1 85 ? 5.139 3.366 -13.686 1.00 94.25 85 LEU A O 1
ATOM 681 N N . LYS A 1 86 ? 7.266 3.813 -14.210 1.00 92.19 86 LYS A N 1
ATOM 682 C CA . LYS A 1 86 ? 6.941 5.047 -14.943 1.00 92.19 86 LYS A CA 1
ATOM 683 C C . LYS A 1 86 ? 5.998 4.793 -16.116 1.00 92.19 86 LYS A C 1
ATOM 685 O O . LYS A 1 86 ? 5.025 5.531 -16.288 1.00 92.19 86 LYS A O 1
ATOM 690 N N . SER A 1 87 ? 6.259 3.751 -16.903 1.00 90.31 87 SER A N 1
ATOM 691 C CA . SER A 1 87 ? 5.390 3.348 -18.009 1.00 90.31 87 SER A CA 1
ATOM 692 C C . SER A 1 87 ? 4.151 2.608 -17.514 1.00 90.31 87 SER A C 1
ATOM 694 O O . SER A 1 87 ? 3.051 2.934 -17.965 1.00 90.31 87 SER A O 1
ATOM 696 N N . ALA A 1 88 ? 4.289 1.713 -16.526 1.00 88.50 88 ALA A N 1
ATOM 697 C CA . ALA A 1 88 ? 3.151 1.007 -15.942 1.00 88.50 88 ALA A CA 1
ATOM 698 C C . ALA A 1 88 ? 2.092 1.987 -15.414 1.00 88.50 88 ALA A C 1
ATOM 700 O O . ALA A 1 88 ? 0.913 1.824 -15.712 1.00 88.50 88 ALA A O 1
ATOM 701 N N . LEU A 1 89 ? 2.502 3.045 -14.705 1.00 84.38 89 LEU A N 1
ATOM 702 C CA . LEU A 1 89 ? 1.614 4.030 -14.076 1.00 84.38 89 LEU A CA 1
ATOM 703 C C . LEU A 1 89 ? 1.138 5.152 -15.018 1.00 84.38 89 LEU A C 1
ATOM 705 O O . LEU A 1 89 ? 0.335 5.997 -14.605 1.00 84.38 89 LEU A O 1
ATOM 709 N N . ARG A 1 90 ? 1.598 5.182 -16.277 1.00 81.44 90 ARG A N 1
ATOM 710 C CA . ARG A 1 90 ? 1.239 6.228 -17.251 1.00 81.44 90 ARG A CA 1
ATOM 711 C C . ARG A 1 90 ? -0.261 6.225 -17.565 1.00 81.44 90 ARG A C 1
ATOM 713 O O . ARG A 1 90 ? -0.877 7.288 -17.663 1.00 81.44 90 ARG A O 1
ATOM 720 N N . ASP A 1 91 ? -0.874 5.045 -17.606 1.00 67.44 91 ASP A N 1
ATOM 721 C CA . ASP A 1 91 ? -2.302 4.871 -17.882 1.00 67.44 91 ASP A CA 1
ATOM 722 C C . ASP A 1 91 ? -3.156 4.980 -16.616 1.00 67.44 91 ASP A C 1
ATOM 724 O O . ASP A 1 91 ? -3.794 4.023 -16.169 1.00 67.44 91 ASP A O 1
ATOM 728 N N . ARG A 1 92 ? -3.231 6.196 -16.057 1.00 55.09 92 ARG A N 1
ATOM 729 C CA . ARG A 1 92 ? -4.029 6.545 -14.861 1.00 55.09 92 ARG A CA 1
ATOM 730 C C . ARG A 1 92 ? -5.454 5.967 -14.845 1.00 55.09 92 ARG A C 1
ATOM 732 O O . ARG A 1 92 ? -5.964 5.677 -13.765 1.00 55.09 92 ARG A O 1
ATOM 739 N N . GLN A 1 93 ? -6.106 5.791 -15.999 1.00 53.00 93 GLN A N 1
ATOM 740 C CA . GLN A 1 93 ? -7.468 5.239 -16.077 1.00 53.00 93 GLN A CA 1
ATOM 741 C C . GLN A 1 93 ? -7.559 3.761 -15.662 1.00 53.00 93 GLN A C 1
ATOM 743 O O . GLN A 1 93 ? -8.599 3.341 -15.150 1.00 53.00 93 GLN A O 1
ATOM 748 N N . ARG A 1 94 ? -6.483 2.982 -15.824 1.00 55.19 94 ARG A N 1
ATOM 749 C CA . ARG A 1 94 ? -6.409 1.585 -15.369 1.00 55.19 94 ARG A CA 1
ATOM 750 C C . ARG A 1 94 ? -6.324 1.504 -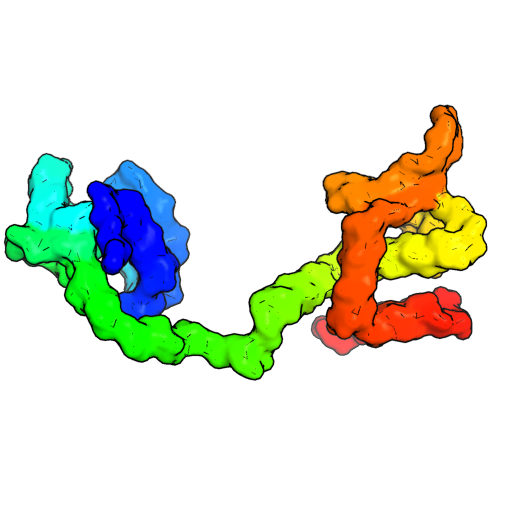13.839 1.00 55.19 94 ARG A C 1
ATOM 752 O O . ARG A 1 94 ? -6.953 0.635 -13.246 1.00 55.19 94 ARG A O 1
ATOM 759 N N . PHE A 1 95 ? -5.661 2.480 -13.211 1.00 53.03 95 PHE A N 1
ATOM 760 C CA . PHE A 1 95 ? -5.462 2.572 -11.755 1.00 53.03 95 PHE A CA 1
ATOM 761 C C . PHE A 1 95 ? -6.641 3.180 -10.987 1.00 53.03 95 PHE A C 1
ATOM 763 O O . PHE A 1 95 ? -6.728 3.050 -9.770 1.00 53.03 95 PHE A O 1
ATOM 770 N N . GLN A 1 96 ? -7.569 3.848 -11.677 1.00 52.94 96 GLN A N 1
ATOM 771 C CA . GLN A 1 96 ? -8.793 4.370 -11.057 1.00 52.94 96 GLN A CA 1
ATOM 772 C C . GLN A 1 96 ? -9.877 3.293 -10.875 1.00 52.94 96 GLN A C 1
ATOM 774 O O . GLN A 1 96 ? -10.784 3.484 -10.065 1.00 52.94 96 GLN A O 1
ATOM 779 N N . LYS A 1 97 ? -9.796 2.168 -11.606 1.00 44.06 97 LYS A N 1
ATOM 780 C CA . LYS A 1 97 ? -10.853 1.139 -11.668 1.00 44.06 97 LYS A CA 1
ATOM 781 C C . LYS A 1 97 ? -10.733 0.004 -10.644 1.00 44.06 97 LYS A C 1
ATOM 783 O O . LYS A 1 97 ? -11.664 -0.784 -10.544 1.00 44.06 97 LYS A O 1
ATOM 788 N N . THR A 1 98 ? -9.658 -0.060 -9.860 1.00 44.78 98 THR A N 1
ATOM 789 C CA . THR A 1 98 ? -9.440 -1.111 -8.844 1.00 44.78 98 THR A CA 1
ATOM 790 C C . THR A 1 98 ? -9.406 -0.582 -7.415 1.00 44.78 98 THR A C 1
ATOM 792 O O . THR A 1 98 ? -8.881 -1.236 -6.520 1.00 44.78 98 THR A O 1
ATOM 795 N N . LYS A 1 99 ? -10.076 0.542 -7.125 1.00 38.78 99 LYS A N 1
ATOM 796 C CA . LYS A 1 99 ? -10.707 0.579 -5.802 1.00 38.78 99 LYS A CA 1
ATOM 797 C C . LYS A 1 99 ? -11.705 -0.585 -5.807 1.00 38.78 99 LYS A C 1
ATOM 799 O O . LYS A 1 99 ? -12.579 -0.561 -6.678 1.00 38.78 99 LYS A O 1
ATOM 804 N N . PRO A 1 100 ? -11.626 -1.580 -4.895 1.00 40.12 100 PRO A N 1
ATOM 805 C CA . PRO A 1 100 ? -12.799 -2.410 -4.649 1.00 40.12 100 PRO A CA 1
ATOM 806 C C . PRO A 1 100 ? -13.961 -1.444 -4.464 1.00 40.12 100 PRO A C 1
ATOM 808 O O . PRO A 1 100 ? -13.746 -0.358 -3.920 1.00 40.12 100 PRO A O 1
ATOM 811 N N . ASP A 1 101 ? -15.133 -1.774 -4.999 1.00 42.56 101 ASP A N 1
ATOM 812 C CA . ASP A 1 101 ? -16.280 -0.876 -5.006 1.00 42.56 101 ASP A CA 1
ATOM 813 C C . ASP A 1 101 ? -16.676 -0.474 -3.569 1.00 42.56 101 ASP A C 1
ATOM 815 O O . ASP A 1 101 ? -17.567 -1.037 -2.936 1.00 42.56 101 ASP A O 1
ATOM 819 N N . LEU A 1 102 ? -15.995 0.551 -3.056 1.00 44.81 102 LEU A N 1
ATOM 820 C CA . LEU A 1 102 ? -16.250 1.286 -1.825 1.00 44.81 102 LEU A CA 1
ATOM 821 C C . LEU A 1 102 ? -17.499 2.162 -1.996 1.00 44.81 102 LEU A C 1
ATOM 823 O O . LEU A 1 102 ? -17.772 3.028 -1.177 1.00 44.81 102 LEU A O 1
ATOM 827 N N . ARG A 1 103 ? -18.271 2.001 -3.079 1.00 44.09 103 ARG A N 1
ATOM 828 C CA . ARG A 1 103 ? -19.644 2.509 -3.129 1.00 44.09 103 ARG A CA 1
ATOM 829 C C . ARG A 1 103 ? -20.614 1.523 -2.475 1.00 44.09 103 ARG A C 1
ATOM 831 O O . ARG A 1 103 ? -21.686 1.945 -2.058 1.00 44.09 103 ARG A O 1
ATOM 838 N N . ARG A 1 104 ? -20.243 0.241 -2.317 1.00 44.66 104 ARG A N 1
ATOM 839 C CA . ARG A 1 104 ? -21.004 -0.742 -1.515 1.00 44.66 104 ARG A CA 1
ATOM 840 C C . ARG A 1 104 ? -20.511 -0.872 -0.073 1.00 44.66 104 ARG A C 1
ATOM 842 O O . ARG A 1 104 ? -21.308 -1.173 0.812 1.00 44.66 104 ARG A O 1
ATOM 849 N N . ALA A 1 105 ? -19.231 -0.626 0.187 1.00 46.53 105 ALA A N 1
ATOM 850 C CA . ALA A 1 105 ? -18.698 -0.497 1.540 1.00 46.53 105 ALA A CA 1
ATOM 851 C C . ALA A 1 105 ? -18.582 0.996 1.854 1.00 46.53 105 ALA A C 1
ATOM 853 O O . ALA A 1 105 ? -17.863 1.662 1.132 1.00 46.53 105 ALA A O 1
ATOM 854 N N . GLY A 1 106 ? -19.324 1.505 2.849 1.00 50.12 106 GLY A N 1
ATOM 855 C CA . GLY A 1 106 ? -19.449 2.940 3.165 1.00 50.12 106 GLY A CA 1
ATOM 856 C C . GLY A 1 106 ? -18.129 3.725 3.193 1.00 50.12 106 GLY A C 1
ATOM 857 O O . GLY A 1 106 ? -17.049 3.138 3.183 1.00 50.12 106 GLY A O 1
ATOM 858 N N . THR A 1 107 ? -18.214 5.062 3.222 1.00 62.78 107 THR A N 1
ATOM 859 C CA . THR A 1 107 ? -17.052 5.971 3.159 1.00 62.78 107 THR A CA 1
ATOM 860 C C . THR A 1 107 ? -15.921 5.531 4.098 1.00 62.78 107 THR A C 1
ATOM 862 O O . THR A 1 107 ? -16.172 4.849 5.084 1.00 62.78 107 THR A O 1
ATOM 865 N N . LEU A 1 108 ? -14.662 5.916 3.842 1.00 46.62 108 LEU A N 1
ATOM 866 C CA . LEU A 1 108 ? -13.552 5.600 4.764 1.00 46.62 108 LEU A CA 1
ATOM 867 C C . LEU A 1 108 ? -13.907 5.988 6.211 1.00 46.62 108 LEU A C 1
ATOM 869 O O . LEU A 1 108 ? -13.688 5.202 7.121 1.00 46.62 108 LEU A O 1
ATOM 873 N N . ALA A 1 109 ? -14.600 7.117 6.378 1.00 50.88 109 ALA A N 1
ATOM 874 C CA . ALA A 1 109 ? -15.180 7.535 7.644 1.00 50.88 109 ALA A CA 1
ATOM 875 C C . ALA A 1 109 ? -16.258 6.570 8.175 1.00 50.88 109 ALA A C 1
ATOM 877 O O . ALA A 1 109 ? -16.348 6.390 9.377 1.00 50.88 109 ALA A O 1
ATOM 878 N N . ASP A 1 110 ? -17.092 5.948 7.342 1.00 50.19 110 ASP A N 1
ATOM 879 C CA . ASP A 1 110 ? -18.077 4.934 7.757 1.00 50.19 110 ASP A CA 1
ATOM 880 C C . ASP A 1 110 ? -17.431 3.585 8.098 1.00 50.19 110 ASP A C 1
ATOM 882 O O . ASP A 1 110 ? -17.902 2.887 8.994 1.00 50.19 110 ASP A O 1
ATOM 886 N N . LEU A 1 111 ? -16.363 3.193 7.400 1.00 52.19 111 LEU A N 1
ATOM 887 C CA . LEU A 1 111 ? -15.569 2.001 7.712 1.00 52.19 111 LEU A CA 1
ATOM 888 C C . LEU A 1 111 ? -14.797 2.193 9.017 1.00 52.19 111 LEU A C 1
ATOM 890 O O . LEU A 1 111 ? -14.898 1.343 9.898 1.00 52.19 111 LEU A O 1
ATOM 894 N N . GLU A 1 112 ? -14.134 3.336 9.182 1.00 54.00 112 GLU A N 1
ATOM 895 C CA . GLU A 1 112 ? -13.502 3.749 10.435 1.00 54.00 112 GLU A CA 1
ATOM 896 C C . GLU A 1 112 ? -14.539 3.866 11.553 1.00 54.00 112 GLU A C 1
ATOM 898 O O . GLU A 1 112 ? -14.298 3.349 12.637 1.00 54.00 112 GLU A O 1
ATOM 903 N N . ARG A 1 113 ? -15.732 4.424 11.295 1.00 52.12 113 ARG A N 1
ATOM 904 C CA . ARG A 1 113 ? -16.849 4.457 12.259 1.00 52.12 113 ARG A CA 1
ATOM 905 C C . ARG A 1 113 ? -17.336 3.053 12.626 1.00 52.12 113 ARG A C 1
ATOM 907 O O . ARG A 1 113 ? -17.540 2.774 13.804 1.00 52.12 113 ARG A O 1
ATOM 914 N N . ARG A 1 114 ? -17.482 2.131 11.666 1.00 49.88 114 ARG A N 1
ATOM 915 C CA . ARG A 1 114 ? -17.920 0.735 11.899 1.00 49.88 114 ARG A CA 1
ATOM 916 C C . ARG A 1 114 ? -16.863 -0.106 12.613 1.00 49.88 114 ARG A C 1
ATOM 918 O O . ARG A 1 114 ? -17.205 -0.943 13.453 1.00 49.88 114 ARG A O 1
ATOM 925 N N . GLU A 1 115 ? -15.593 0.095 12.287 1.00 54.84 115 GLU A N 1
ATOM 926 C CA . GLU A 1 115 ? -14.458 -0.578 12.913 1.00 54.84 115 GLU A CA 1
ATOM 927 C C . GLU A 1 115 ? -14.174 -0.008 14.303 1.00 54.84 115 GLU A C 1
ATOM 929 O O . GLU A 1 115 ? -13.977 -0.773 15.252 1.00 54.84 115 GLU A O 1
ATOM 934 N N . ALA A 1 116 ? -14.262 1.317 14.461 1.00 52.72 116 ALA A N 1
ATOM 935 C CA . ALA A 1 116 ? -14.311 1.975 15.754 1.00 52.72 116 ALA A CA 1
ATOM 936 C C . ALA A 1 116 ? -15.433 1.348 16.566 1.00 52.72 116 ALA A C 1
ATOM 938 O O . ALA A 1 116 ? -15.086 0.780 17.593 1.00 52.72 116 ALA A O 1
ATOM 939 N N . ALA A 1 117 ? -16.678 1.295 16.056 1.00 48.94 117 ALA A N 1
ATOM 940 C CA . ALA A 1 117 ? -17.884 0.724 16.680 1.00 48.94 117 ALA A CA 1
ATOM 941 C C . ALA A 1 117 ? -17.797 -0.779 17.035 1.00 48.94 117 ALA A C 1
ATOM 943 O O . ALA A 1 117 ? -18.502 -1.236 17.938 1.00 48.94 117 ALA A O 1
ATOM 944 N N . ARG A 1 118 ? -16.896 -1.547 16.406 1.00 50.81 118 ARG A N 1
ATOM 945 C CA . ARG A 1 118 ? -16.614 -2.961 16.732 1.00 50.81 118 ARG A CA 1
ATOM 946 C C . ARG A 1 118 ? -15.756 -3.159 17.987 1.00 50.81 118 ARG A C 1
ATOM 948 O O . ARG A 1 118 ? -15.703 -4.274 18.505 1.00 50.81 118 ARG A O 1
ATOM 955 N N . LYS A 1 119 ? -15.085 -2.121 18.496 1.00 60.78 119 LYS A N 1
ATOM 956 C CA . LYS A 1 119 ? -14.171 -2.247 19.643 1.00 60.78 119 LYS A CA 1
ATOM 957 C C . LYS A 1 119 ? -14.951 -2.472 20.957 1.00 60.78 119 LYS A C 1
ATOM 959 O O . LYS A 1 119 ? -15.878 -1.721 21.256 1.00 60.78 119 LYS A O 1
ATOM 964 N N . PRO A 1 120 ? -14.536 -3.419 21.826 1.00 50.50 120 PRO A N 1
ATOM 965 C CA . PRO A 1 120 ? -15.176 -3.668 23.129 1.00 50.50 120 PRO A CA 1
ATOM 966 C C . PRO A 1 120 ? -15.267 -2.431 24.038 1.00 50.50 120 PRO A C 1
ATOM 968 O O . PRO A 1 120 ? -16.082 -2.381 24.955 1.00 50.50 120 PRO A O 1
ATOM 971 N N . SER A 1 121 ? -14.431 -1.418 23.783 1.00 58.91 121 SER A N 1
ATOM 972 C CA . SER A 1 121 ? -14.450 -0.130 24.476 1.00 58.91 121 SER A CA 1
ATOM 973 C C . SER A 1 121 ? -15.714 0.701 24.240 1.00 58.91 121 SER A C 1
ATOM 975 O O . SER A 1 121 ? -15.943 1.621 25.010 1.00 58.91 121 SER A O 1
ATOM 977 N N . ASN A 1 122 ? -16.552 0.393 23.249 1.00 66.81 122 ASN A N 1
ATOM 978 C CA . ASN A 1 122 ? -17.665 1.277 22.883 1.00 66.81 122 ASN A CA 1
ATOM 979 C C . ASN A 1 122 ? -18.937 1.029 23.667 1.00 66.81 122 ASN A C 1
ATOM 981 O O . ASN A 1 122 ? -19.618 1.975 24.033 1.00 66.81 122 ASN A O 1
ATOM 985 N N . ARG A 1 123 ? -19.237 -0.237 23.979 1.00 66.19 123 ARG A N 1
ATOM 986 C CA . ARG A 1 123 ? -20.326 -0.555 24.910 1.00 66.19 123 ARG A CA 1
ATOM 987 C C . ARG A 1 123 ? -20.042 0.075 26.277 1.00 66.19 123 ARG A C 1
ATOM 989 O O . ARG A 1 123 ? -20.940 0.604 26.912 1.00 66.19 123 ARG A O 1
ATOM 996 N N . LEU A 1 124 ? -18.767 0.094 26.671 1.00 71.69 124 LEU A N 1
ATOM 997 C CA . LEU A 1 124 ? -18.295 0.771 27.877 1.00 71.69 124 LEU A CA 1
ATOM 998 C C . LEU A 1 124 ? -18.362 2.302 27.756 1.00 71.69 124 LEU A C 1
ATOM 1000 O O . LEU A 1 124 ? -18.682 2.972 28.727 1.00 71.69 124 LEU A O 1
ATOM 1004 N N . LEU A 1 125 ? -18.087 2.857 26.576 1.00 74.88 125 LEU A N 1
ATOM 1005 C CA . LEU A 1 125 ? -18.164 4.295 26.321 1.00 74.88 125 LEU A CA 1
ATOM 1006 C C . LEU A 1 125 ? -19.606 4.818 26.372 1.00 74.88 125 LEU A C 1
ATOM 1008 O O . LEU A 1 125 ? -19.876 5.815 27.035 1.00 74.88 125 LEU A O 1
ATOM 1012 N N . LEU A 1 126 ? -20.543 4.111 25.739 1.00 72.00 126 LEU A N 1
ATOM 1013 C CA . LEU A 1 126 ? -21.967 4.419 25.853 1.00 72.00 126 LEU A CA 1
ATOM 1014 C C . LEU A 1 126 ? -22.435 4.275 27.311 1.00 72.00 126 LEU A C 1
ATOM 1016 O O . LEU A 1 126 ? -23.244 5.069 27.783 1.00 72.00 126 LEU A O 1
ATOM 1020 N N . ALA A 1 127 ? -21.928 3.265 28.027 1.00 69.31 127 ALA A N 1
ATOM 1021 C CA . ALA A 1 127 ? -22.272 3.005 29.424 1.00 69.31 127 ALA A CA 1
ATOM 1022 C C . ALA A 1 127 ? -21.851 4.154 30.338 1.00 69.31 127 ALA A C 1
ATOM 1024 O O . ALA A 1 127 ? -22.607 4.554 31.222 1.00 69.31 127 ALA A O 1
ATOM 1025 N N . LEU A 1 128 ? -20.659 4.704 30.090 1.00 70.06 128 LEU A N 1
ATOM 1026 C CA . LEU A 1 128 ? -20.187 5.904 30.767 1.00 70.06 128 LEU A CA 1
ATOM 1027 C C . LEU A 1 128 ? -21.092 7.105 30.500 1.00 70.06 128 LEU A C 1
ATOM 1029 O O . LEU A 1 128 ? -21.438 7.822 31.435 1.00 70.06 128 LEU A O 1
ATOM 1033 N N . LEU A 1 129 ? -21.488 7.306 29.242 1.00 74.94 129 LEU A N 1
ATOM 1034 C CA . LEU A 1 129 ? -22.322 8.437 28.851 1.00 74.94 129 LEU A CA 1
ATOM 1035 C C . LEU A 1 129 ? -23.710 8.395 29.514 1.00 74.94 129 LEU A C 1
ATOM 1037 O O . LEU A 1 129 ? -24.198 9.421 29.980 1.00 74.94 129 LEU A O 1
ATOM 1041 N N . GLU A 1 130 ? -24.336 7.218 29.595 1.00 70.44 130 GLU A N 1
ATOM 1042 C CA . GLU A 1 130 ? -25.655 7.065 30.228 1.00 70.44 130 GLU A CA 1
ATOM 1043 C C . GLU A 1 130 ? -25.607 7.272 31.749 1.00 70.44 130 GLU A C 1
ATOM 1045 O O . GLU A 1 130 ? -26.529 7.849 32.322 1.00 70.44 130 GLU A O 1
ATOM 1050 N N . LEU A 1 131 ? -24.529 6.845 32.410 1.00 66.19 131 LEU A N 1
ATOM 1051 C CA . LEU A 1 131 ? -24.333 7.075 33.843 1.00 66.19 131 LEU A CA 1
ATOM 1052 C C . LEU A 1 131 ? -24.077 8.558 34.154 1.00 66.19 131 LEU A C 1
ATOM 1054 O O . LEU A 1 131 ? -24.662 9.089 35.095 1.00 66.19 131 LEU A O 1
ATOM 1058 N N . GLU A 1 132 ? -23.284 9.252 33.330 1.00 69.12 132 GLU A N 1
ATOM 1059 C CA . GLU A 1 132 ? -23.068 10.697 33.480 1.00 69.12 132 GLU A CA 1
ATOM 1060 C C . GLU A 1 132 ? -24.366 11.495 33.259 1.00 69.12 132 GLU A C 1
ATOM 1062 O O . GLU A 1 132 ? -24.648 12.428 34.010 1.00 69.12 132 GLU A O 1
ATOM 1067 N N . ARG A 1 133 ? -25.213 11.089 32.298 1.00 68.62 133 ARG A N 1
ATOM 1068 C CA . ARG A 1 133 ? -26.536 11.701 32.052 1.00 68.62 133 ARG A CA 1
ATOM 1069 C C . ARG A 1 133 ? -27.461 11.630 33.270 1.00 68.62 133 ARG A C 1
ATOM 1071 O O . ARG A 1 133 ? -28.317 12.496 33.439 1.00 68.62 133 ARG A O 1
ATOM 1078 N N . ARG A 1 134 ? -27.308 10.610 34.119 1.00 64.94 134 ARG A N 1
ATOM 1079 C CA . ARG A 1 134 ? -28.095 10.442 35.352 1.00 64.94 134 ARG A CA 1
ATOM 1080 C C . ARG A 1 134 ? -27.597 11.327 36.501 1.00 64.94 134 ARG A C 1
ATOM 1082 O O . ARG A 1 134 ? -28.170 11.271 37.583 1.00 64.94 134 ARG A O 1
ATOM 1089 N N . SER A 1 135 ? -26.565 12.152 36.278 1.00 57.44 135 SER A N 1
ATOM 1090 C CA . SER A 1 135 ? -25.915 12.999 37.295 1.00 57.44 135 SER A CA 1
ATOM 1091 C C . SER A 1 135 ? -25.401 12.210 38.502 1.00 57.44 135 SER A C 1
ATOM 1093 O O . SER A 1 135 ? -25.131 12.761 39.569 1.00 57.44 135 SER A O 1
ATOM 1095 N N . GLU A 1 136 ? -25.241 10.904 38.328 1.00 58.59 136 GLU A N 1
ATOM 1096 C CA . GLU A 1 136 ? -24.652 10.023 39.308 1.00 58.59 136 GLU A CA 1
ATOM 1097 C C . GLU A 1 136 ? -23.157 10.002 39.032 1.00 58.59 136 GLU A C 1
ATOM 1099 O O . GLU A 1 136 ? -22.709 9.539 37.985 1.00 58.59 136 GLU A O 1
ATOM 1104 N N . GLY A 1 137 ? -22.372 10.555 39.954 1.00 56.84 137 GLY A N 1
ATOM 1105 C CA . GLY A 1 137 ? -20.922 10.465 39.877 1.00 56.84 137 GLY A CA 1
ATOM 1106 C C . GLY A 1 137 ? -20.488 9.024 39.582 1.00 56.84 137 GLY A C 1
ATOM 1107 O O . GLY A 1 137 ? -20.985 8.073 40.187 1.00 56.84 137 GLY A O 1
ATOM 1108 N N . LEU A 1 138 ? -19.594 8.863 38.609 1.00 64.44 138 LEU A N 1
ATOM 1109 C CA . LEU A 1 138 ? -19.290 7.553 38.063 1.00 64.44 138 LEU A CA 1
ATOM 1110 C C . LEU A 1 138 ? -18.148 6.919 38.843 1.00 64.44 138 LEU A C 1
ATOM 1112 O O . LEU A 1 138 ? -16.997 7.261 38.605 1.00 64.44 138 LEU A O 1
ATOM 1116 N N . ASP A 1 139 ? -18.460 6.013 39.766 1.00 71.31 139 ASP A N 1
ATOM 1117 C CA . ASP A 1 139 ? -17.468 5.183 40.451 1.00 71.31 139 ASP A CA 1
ATOM 1118 C C . ASP A 1 139 ? -17.469 3.732 39.915 1.00 71.31 139 ASP A C 1
ATOM 1120 O O . ASP A 1 139 ? -18.451 3.286 39.305 1.00 71.31 139 ASP A O 1
ATOM 1124 N N . PRO A 1 140 ? -16.378 2.961 40.108 1.00 67.56 140 PRO A N 1
ATOM 1125 C CA . PRO A 1 140 ? -16.266 1.604 39.573 1.00 67.56 140 PRO A CA 1
ATOM 1126 C C . PRO A 1 140 ? -17.351 0.632 40.048 1.00 67.56 140 PRO A C 1
ATOM 1128 O O . PRO A 1 140 ? -17.657 -0.312 39.321 1.00 67.56 140 PRO A O 1
ATOM 1131 N N . TRP A 1 141 ? -17.926 0.830 41.238 1.00 71.56 141 TRP A N 1
ATOM 1132 C CA . TRP A 1 141 ? -18.970 -0.032 41.794 1.00 71.56 141 TRP A CA 1
ATOM 1133 C C . TRP A 1 141 ? -20.327 0.254 41.172 1.00 71.56 141 TRP A C 1
ATOM 1135 O O . TRP A 1 141 ? -21.017 -0.685 40.776 1.00 71.56 141 TRP A O 1
ATOM 1145 N N . ARG A 1 142 ? -20.682 1.529 40.997 1.00 69.38 142 ARG A N 1
ATOM 1146 C CA . ARG A 1 142 ? -21.884 1.910 40.238 1.00 69.38 142 ARG A CA 1
ATOM 1147 C C . ARG A 1 142 ? -21.796 1.448 38.791 1.00 69.38 142 ARG A C 1
ATOM 1149 O O . ARG A 1 142 ? -22.750 0.876 38.271 1.00 69.38 142 ARG A O 1
ATOM 1156 N N . PHE A 1 143 ? -20.623 1.605 38.176 1.00 69.38 143 PHE A N 1
ATOM 1157 C CA . PHE A 1 143 ? -20.361 1.086 36.837 1.00 69.38 143 PHE A CA 1
ATOM 1158 C C . PHE A 1 143 ? -20.459 -0.447 36.782 1.00 69.38 143 PHE A C 1
ATOM 1160 O O . PHE A 1 143 ? -20.996 -0.999 35.832 1.00 69.38 143 PHE A O 1
ATOM 1167 N N . ALA A 1 144 ? -19.975 -1.162 37.798 1.00 71.44 144 ALA A N 1
ATOM 1168 C CA . ALA A 1 144 ? -20.108 -2.615 37.854 1.00 71.44 144 ALA A CA 1
ATOM 1169 C C . ALA A 1 144 ? -21.577 -3.058 37.983 1.00 71.44 144 ALA A C 1
ATOM 1171 O O . ALA A 1 144 ? -22.022 -3.925 37.230 1.00 71.44 144 ALA A O 1
ATOM 1172 N N . SER A 1 145 ? -22.322 -2.424 38.893 1.00 70.88 145 SER A N 1
ATOM 1173 C CA . SER A 1 145 ? -23.720 -2.739 39.203 1.00 70.88 145 SER A CA 1
ATOM 1174 C C . SER A 1 145 ? -24.650 -2.482 38.015 1.00 70.88 145 SER A C 1
ATOM 1176 O O . SER A 1 145 ? -25.374 -3.380 37.594 1.00 70.88 145 SER A O 1
ATOM 1178 N N . ALA A 1 146 ? -24.548 -1.303 37.392 1.00 65.62 146 ALA A N 1
ATOM 1179 C CA . ALA A 1 146 ? -25.398 -0.912 36.264 1.00 65.62 146 ALA A CA 1
ATOM 1180 C C . ALA A 1 146 ? -25.235 -1.805 35.020 1.00 65.62 146 ALA A C 1
ATOM 1182 O O . ALA A 1 146 ? -26.091 -1.796 34.139 1.00 65.62 146 ALA A O 1
ATOM 1183 N N . TRP A 1 147 ? -24.140 -2.567 34.938 1.00 67.12 147 TRP A N 1
ATOM 1184 C CA . TRP A 1 147 ? -23.764 -3.334 33.750 1.00 67.12 147 TRP A CA 1
ATOM 1185 C C . TRP A 1 147 ? -23.594 -4.833 34.014 1.00 67.12 147 TRP A C 1
ATOM 1187 O O . TRP A 1 147 ? -23.090 -5.546 33.143 1.00 67.12 147 TRP A O 1
ATOM 1197 N N . GLY A 1 148 ? -23.981 -5.320 35.200 1.00 69.75 148 GLY A N 1
ATOM 1198 C CA . GLY A 1 148 ? -23.840 -6.731 35.580 1.00 69.75 148 GLY A CA 1
ATOM 1199 C C . GLY A 1 148 ? -22.390 -7.229 35.526 1.00 69.75 148 GLY A C 1
ATOM 1200 O O . GLY A 1 148 ? -22.130 -8.403 35.257 1.00 69.75 148 GLY A O 1
ATOM 1201 N N . MET A 1 149 ? -21.418 -6.334 35.719 1.00 72.94 149 MET A N 1
ATOM 1202 C CA . MET A 1 149 ? -19.996 -6.651 35.633 1.00 72.94 149 MET A CA 1
ATOM 1203 C C . MET A 1 149 ? -19.427 -6.975 37.011 1.00 72.94 149 MET A C 1
ATOM 1205 O O . MET A 1 149 ? -19.820 -6.417 38.030 1.00 72.94 149 MET A O 1
ATOM 1209 N N . ARG A 1 150 ? -18.390 -7.816 37.044 1.00 76.50 150 ARG A N 1
ATOM 1210 C CA . ARG A 1 150 ? -17.564 -7.950 38.252 1.00 76.50 150 ARG A CA 1
ATOM 1211 C C . ARG A 1 150 ? -16.787 -6.643 38.496 1.00 76.50 150 ARG A C 1
ATOM 1213 O O . ARG A 1 150 ? -16.237 -6.113 37.524 1.00 76.50 150 ARG A O 1
ATOM 1220 N N . PRO A 1 151 ? -16.613 -6.184 39.750 1.00 75.69 151 PRO A N 1
ATOM 1221 C CA . PRO A 1 151 ? -15.882 -4.949 40.070 1.00 75.69 151 PRO A CA 1
ATOM 1222 C C . PRO A 1 151 ? -14.476 -4.868 39.451 1.00 75.69 151 PRO A C 1
ATOM 1224 O O . PRO A 1 151 ? -14.092 -3.846 38.887 1.00 75.69 151 PRO A O 1
ATOM 1227 N N . ALA A 1 152 ? -13.726 -5.975 39.443 1.00 76.00 152 ALA A N 1
ATOM 1228 C CA . ALA A 1 152 ? -12.411 -6.037 38.796 1.00 76.00 152 ALA A CA 1
ATOM 1229 C C . ALA A 1 152 ? -12.479 -5.837 37.265 1.00 76.00 152 ALA A C 1
ATOM 1231 O O . ALA A 1 152 ? -11.589 -5.236 36.659 1.00 76.00 152 ALA A O 1
ATOM 1232 N N . GLY A 1 153 ? -13.551 -6.321 36.630 1.00 74.88 153 GLY A N 1
ATOM 1233 C CA . GLY A 1 153 ? -13.813 -6.114 35.206 1.00 74.88 153 GLY A CA 1
ATOM 1234 C C . GLY A 1 153 ? -14.159 -4.659 34.892 1.00 74.88 153 GLY A C 1
ATOM 1235 O O . GLY A 1 153 ? -13.623 -4.104 33.932 1.00 74.88 153 GLY A O 1
ATOM 1236 N N . ALA A 1 154 ? -14.985 -4.032 35.734 1.00 74.94 154 ALA A N 1
ATOM 1237 C CA . ALA A 1 154 ? -15.319 -2.611 35.658 1.00 74.94 154 ALA A CA 1
ATOM 1238 C C . ALA A 1 154 ? -14.076 -1.719 35.818 1.00 74.94 154 ALA A C 1
ATOM 1240 O O . ALA A 1 154 ? -13.836 -0.835 34.999 1.00 74.94 154 ALA A O 1
ATOM 1241 N N . ALA A 1 155 ? -13.212 -2.013 36.793 1.00 78.31 155 ALA A N 1
ATOM 1242 C CA . ALA A 1 155 ? -11.960 -1.283 36.993 1.00 78.31 155 ALA A CA 1
ATOM 1243 C C . ALA A 1 155 ? -11.027 -1.372 35.769 1.00 78.31 155 ALA A C 1
ATOM 1245 O O . ALA A 1 155 ? -10.486 -0.362 35.315 1.00 78.31 155 ALA A O 1
ATOM 1246 N N . LYS A 1 156 ? -10.877 -2.567 35.178 1.00 79.00 156 LYS A N 1
ATOM 1247 C CA . LYS A 1 156 ? -10.065 -2.771 33.963 1.00 79.00 156 LYS A CA 1
ATOM 1248 C C . LYS A 1 156 ? -10.652 -2.055 32.743 1.00 79.00 156 LYS A C 1
ATOM 1250 O O . LYS A 1 156 ? -9.905 -1.558 31.901 1.00 79.00 156 LYS A O 1
ATOM 1255 N N . ALA A 1 157 ? -11.977 -2.011 32.636 1.00 75.69 157 ALA A N 1
ATOM 1256 C CA . ALA A 1 157 ? -12.683 -1.266 31.602 1.00 75.69 157 ALA A CA 1
ATOM 1257 C C . ALA A 1 157 ? -12.439 0.245 31.727 1.00 75.69 157 ALA A C 1
ATOM 1259 O O . ALA A 1 157 ? -12.007 0.869 30.759 1.00 75.69 157 ALA A O 1
ATOM 1260 N N . LEU A 1 158 ? -12.618 0.803 32.925 1.00 78.38 158 LEU A N 1
ATOM 1261 C CA . LEU A 1 158 ? -12.364 2.216 33.213 1.00 78.38 158 LEU A CA 1
ATOM 1262 C C . LEU A 1 158 ? -10.907 2.599 32.939 1.00 78.38 158 LEU A C 1
ATOM 1264 O O . LEU A 1 158 ? -10.652 3.593 32.265 1.00 78.38 158 LEU A O 1
ATOM 1268 N N . ALA A 1 159 ? -9.944 1.769 33.348 1.00 81.06 159 ALA A N 1
ATOM 1269 C CA . ALA A 1 159 ? -8.526 2.003 33.069 1.00 81.06 159 ALA A CA 1
ATOM 1270 C C . ALA A 1 159 ? -8.218 2.102 31.563 1.00 81.06 159 ALA A C 1
ATOM 1272 O O . ALA A 1 159 ? -7.410 2.929 31.143 1.00 81.06 159 ALA A O 1
ATOM 1273 N N . ARG A 1 160 ? -8.888 1.298 30.727 1.00 80.12 160 ARG A N 1
ATOM 1274 C CA . ARG A 1 160 ? -8.744 1.373 29.262 1.00 80.12 160 ARG A CA 1
ATOM 1275 C C . ARG A 1 160 ? -9.331 2.658 28.685 1.00 80.12 160 ARG A C 1
ATOM 1277 O O . ARG A 1 160 ? -8.787 3.170 27.713 1.00 80.12 160 ARG A O 1
ATOM 1284 N N . LEU A 1 161 ? -10.429 3.155 29.249 1.00 80.75 161 LEU A N 1
ATOM 1285 C CA . LEU A 1 161 ? -11.071 4.398 28.808 1.00 80.75 161 LEU A CA 1
ATOM 1286 C C . LEU A 1 161 ? -10.205 5.611 29.171 1.00 80.75 161 LEU A C 1
ATOM 1288 O O . LEU A 1 161 ? -10.009 6.478 28.325 1.00 80.75 161 LEU A O 1
ATOM 1292 N N . LEU A 1 162 ? -9.593 5.603 30.361 1.00 81.94 162 LEU A N 1
ATOM 1293 C CA . LEU A 1 162 ? -8.589 6.593 30.770 1.00 81.94 162 LEU A CA 1
ATOM 1294 C C . LEU A 1 162 ? -7.373 6.593 29.840 1.00 81.94 162 LEU A C 1
ATOM 1296 O O . LEU A 1 162 ? -6.984 7.636 29.331 1.00 81.94 162 LEU A O 1
ATOM 1300 N N . HIS A 1 163 ? -6.785 5.419 29.589 1.00 80.12 163 HIS A N 1
ATOM 1301 C CA . HIS A 1 163 ? -5.592 5.298 28.745 1.00 80.12 163 HIS A CA 1
ATOM 1302 C C . HIS A 1 163 ? -5.830 5.801 27.314 1.00 80.12 163 HIS A C 1
ATOM 1304 O O . HIS A 1 163 ? -4.929 6.351 26.693 1.00 80.12 163 HIS A O 1
ATOM 1310 N N . LYS A 1 164 ? -7.054 5.638 26.802 1.00 78.31 164 LYS A N 1
ATOM 1311 C CA . LYS A 1 164 ? -7.464 6.123 25.478 1.00 78.31 164 LYS A CA 1
ATOM 1312 C C . LYS A 1 164 ? -7.918 7.588 25.465 1.00 78.31 164 LYS A C 1
ATOM 1314 O O . LYS A 1 164 ? -8.362 8.054 24.423 1.00 78.31 1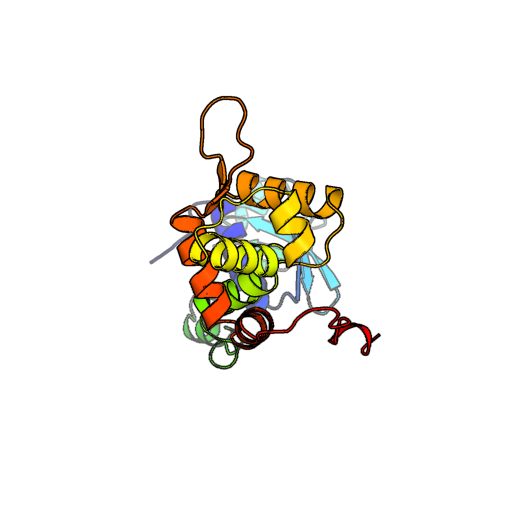64 LYS A O 1
ATOM 1319 N N . GLY A 1 165 ? -7.882 8.287 26.601 1.00 80.44 165 GLY A N 1
ATOM 1320 C CA . GLY A 1 165 ? -8.352 9.671 26.711 1.00 80.44 165 GLY A CA 1
ATOM 1321 C C . GLY A 1 165 ? -9.863 9.842 26.524 1.00 80.44 165 GLY A C 1
ATOM 1322 O O . GLY A 1 165 ? -10.319 10.954 26.285 1.00 80.44 165 GLY A O 1
ATOM 1323 N N . LEU A 1 166 ? -10.647 8.762 26.620 1.00 82.06 166 LEU A N 1
ATOM 1324 C CA . LEU A 1 166 ? -12.110 8.782 26.468 1.00 82.06 166 LEU A CA 1
ATOM 1325 C C . LEU A 1 166 ? -12.821 9.176 27.768 1.00 82.06 166 LEU A C 1
ATOM 1327 O O . LEU A 1 166 ? -13.968 9.610 27.754 1.00 82.06 166 LEU A O 1
ATOM 1331 N N . ALA A 1 167 ? -12.140 9.007 28.897 1.00 82.31 167 ALA A N 1
ATOM 1332 C CA . ALA A 1 167 ? -12.603 9.433 30.204 1.00 82.31 167 ALA A CA 1
ATOM 1333 C C . ALA A 1 167 ? -11.442 10.050 30.983 1.00 82.31 167 ALA A C 1
ATOM 1335 O O . ALA A 1 167 ? -10.276 9.736 30.736 1.00 82.31 167 ALA A O 1
ATOM 1336 N N . CYS A 1 168 ? -11.762 10.890 31.955 1.00 83.81 168 CYS A N 1
ATOM 1337 C CA . CYS A 1 168 ? -10.822 11.457 32.908 1.00 83.81 168 CYS A CA 1
ATOM 1338 C C . CYS A 1 168 ? -11.317 11.223 34.339 1.00 83.81 168 CYS A C 1
ATOM 1340 O O . CYS A 1 168 ? -12.495 10.953 34.575 1.00 83.81 168 CYS A O 1
ATOM 1342 N N . ARG A 1 169 ? -10.398 11.288 35.306 1.00 83.25 169 ARG A N 1
ATOM 1343 C CA . ARG A 1 169 ? -10.751 11.306 36.731 1.00 83.25 169 ARG A CA 1
ATOM 1344 C C . ARG A 1 169 ? -11.133 12.721 37.133 1.00 83.25 169 ARG A C 1
ATOM 1346 O O . ARG A 1 169 ? -10.493 13.669 36.684 1.00 83.25 169 ARG A O 1
ATOM 1353 N N . THR A 1 170 ? -12.125 12.855 38.001 1.00 73.19 170 THR A N 1
ATOM 1354 C CA . THR A 1 170 ? -12.554 14.149 38.533 1.00 73.19 170 THR A CA 1
ATOM 1355 C C . THR A 1 170 ? -12.636 14.108 40.047 1.00 73.19 170 THR A C 1
ATOM 1357 O O . THR A 1 170 ? -13.255 13.198 40.581 1.00 73.19 170 THR A O 1
ATOM 1360 N N . GLY A 1 171 ? -12.069 15.112 40.713 1.00 63.62 171 GLY A N 1
ATOM 1361 C CA . GLY A 1 171 ? -12.136 15.286 42.164 1.00 63.62 171 GLY A CA 1
ATOM 1362 C C . GLY A 1 171 ? -10.777 15.191 42.861 1.00 63.62 171 GLY A C 1
ATOM 1363 O O . GLY A 1 171 ? -9.830 14.601 42.337 1.00 63.62 171 GLY A O 1
ATOM 1364 N N . ASP A 1 172 ? -10.701 15.789 44.050 1.00 53.72 172 ASP A N 1
ATOM 1365 C CA . ASP A 1 172 ? -9.514 15.770 44.906 1.00 53.72 172 ASP A CA 1
ATOM 1366 C C . ASP A 1 172 ? -9.314 14.386 45.548 1.00 53.72 172 ASP A C 1
ATOM 1368 O O . ASP A 1 172 ? -10.268 13.615 45.695 1.00 53.72 172 ASP A O 1
ATOM 1372 N N . HIS A 1 173 ? -8.049 14.102 45.889 1.00 46.25 173 HIS A N 1
ATOM 1373 C CA . HIS A 1 173 ? -7.378 12.903 46.436 1.00 46.25 173 HIS A CA 1
ATOM 1374 C C . HIS A 1 173 ? -8.180 11.819 47.212 1.00 46.25 173 HIS A C 1
ATOM 1376 O O . HIS A 1 173 ? -7.718 11.313 48.232 1.00 46.25 173 HIS A O 1
ATOM 1382 N N . GLY A 1 174 ? -9.331 11.367 46.715 1.00 51.66 174 GLY A N 1
ATOM 1383 C CA . GLY A 1 174 ? -10.122 10.307 47.356 1.00 51.66 174 GLY A CA 1
ATOM 1384 C C . GLY A 1 174 ? -11.429 9.926 46.660 1.00 51.66 174 GLY A C 1
ATOM 1385 O O . GLY A 1 174 ? -11.963 8.852 46.927 1.00 51.66 174 GLY A O 1
ATOM 1386 N N . SER A 1 175 ? -11.938 10.743 45.734 1.00 57.28 175 SER A N 1
ATOM 1387 C CA . SER A 1 175 ? -13.136 10.401 44.959 1.00 57.28 175 SER A CA 1
ATOM 1388 C C . SER A 1 175 ? -12.755 9.691 43.650 1.00 57.28 175 SER A C 1
ATOM 1390 O O . SER A 1 175 ? -12.113 10.256 42.769 1.00 57.28 175 SER A O 1
ATOM 1392 N N . LEU A 1 176 ? -13.122 8.409 43.511 1.00 62.56 176 LEU A N 1
ATOM 1393 C CA . LEU A 1 176 ? -12.943 7.625 42.275 1.00 62.56 176 LEU A CA 1
ATOM 1394 C C . LEU A 1 176 ? -14.023 7.975 41.242 1.00 62.56 176 LEU A C 1
ATOM 1396 O O . LEU A 1 176 ? -14.671 7.085 40.700 1.00 62.56 176 LEU A O 1
ATOM 1400 N N . LEU A 1 177 ? -14.242 9.267 41.010 1.00 72.25 177 LEU A N 1
ATOM 1401 C CA . LEU A 1 177 ? -15.238 9.740 40.062 1.00 72.25 177 LEU A CA 1
ATOM 1402 C C . LEU A 1 177 ? -14.604 9.904 38.683 1.00 72.25 177 LEU A C 1
ATOM 1404 O O . LEU A 1 177 ? -13.505 10.444 38.540 1.00 72.25 177 LEU A O 1
ATOM 1408 N N . PHE A 1 178 ? -15.310 9.434 37.664 1.00 75.88 178 PHE A N 1
ATOM 1409 C CA . PHE A 1 178 ? -14.918 9.559 36.268 1.00 75.88 178 PHE A CA 1
ATOM 1410 C C . PHE A 1 178 ? -15.896 10.466 35.520 1.00 75.88 178 PHE A C 1
ATOM 1412 O O . PHE A 1 178 ? -17.099 10.432 35.774 1.00 75.88 178 PHE A O 1
ATOM 1419 N N . LYS A 1 179 ? -15.378 11.238 34.565 1.00 78.81 179 LYS A N 1
ATOM 1420 C CA . LYS A 1 179 ? -16.177 11.944 33.555 1.00 78.81 179 LYS A CA 1
ATOM 1421 C C . LYS A 1 179 ? -15.726 11.545 32.166 1.00 78.81 179 LYS A C 1
ATOM 1423 O O . LYS A 1 179 ? -14.560 11.201 31.964 1.00 78.81 179 LYS A O 1
ATOM 1428 N N . ILE A 1 180 ? -16.645 11.581 31.211 1.00 81.25 180 ILE A N 1
ATOM 1429 C CA . ILE A 1 180 ? -16.289 11.405 29.804 1.00 81.25 180 ILE A CA 1
ATOM 1430 C C . ILE A 1 180 ? -15.616 12.696 29.309 1.00 81.25 180 ILE A C 1
ATOM 1432 O O . ILE A 1 180 ? -15.988 13.800 29.715 1.00 81.25 180 ILE A O 1
ATOM 1436 N N . THR A 1 181 ? -14.595 12.572 28.468 1.00 82.56 181 THR A N 1
ATOM 1437 C CA . THR A 1 181 ? -13.973 13.739 27.823 1.00 82.56 181 THR A CA 1
ATOM 1438 C C . THR A 1 181 ? -14.813 14.191 26.629 1.00 82.56 181 THR A C 1
ATOM 1440 O O . THR A 1 181 ? -15.681 13.449 26.165 1.00 82.56 181 THR A O 1
ATOM 1443 N N . ASP A 1 182 ? -14.540 15.376 26.081 1.00 78.50 182 ASP A N 1
ATOM 1444 C CA . ASP A 1 182 ? -15.199 15.830 24.846 1.00 78.50 182 ASP A CA 1
ATOM 1445 C C . ASP A 1 182 ? -14.896 14.892 23.671 1.00 78.50 182 ASP A C 1
ATOM 1447 O O . ASP A 1 182 ? -15.799 14.506 22.932 1.00 78.50 182 ASP A O 1
ATOM 1451 N N . TYR A 1 183 ? -13.654 14.402 23.593 1.00 76.75 183 TYR A N 1
ATOM 1452 C CA . TYR A 1 183 ? -13.265 13.345 22.659 1.00 76.75 183 TYR A CA 1
ATOM 1453 C C . TYR A 1 183 ? -14.053 12.045 22.895 1.00 76.75 183 TYR A C 1
ATOM 1455 O O . TYR A 1 183 ? -14.527 11.410 21.956 1.00 76.75 183 TYR A O 1
ATOM 1463 N N . GLY A 1 184 ? -14.245 11.647 24.155 1.00 81.44 184 GLY A N 1
ATOM 1464 C CA . GLY A 1 184 ? -15.070 10.493 24.502 1.00 81.44 184 GLY A CA 1
ATOM 1465 C C . GLY A 1 184 ? -16.537 10.661 24.101 1.00 81.44 184 GLY A C 1
ATOM 1466 O O . GLY A 1 184 ? -17.141 9.701 23.627 1.00 81.44 184 GLY A O 1
ATOM 1467 N N . ARG A 1 185 ? -17.096 11.867 24.243 1.00 81.19 185 ARG A N 1
ATOM 1468 C CA . ARG A 1 185 ? -18.456 12.230 23.808 1.00 81.19 185 ARG A CA 1
ATOM 1469 C C . ARG A 1 185 ? -18.618 12.087 22.298 1.00 81.19 185 ARG A C 1
ATOM 1471 O O . ARG A 1 185 ? -19.514 11.374 21.859 1.00 81.19 185 ARG A O 1
ATOM 1478 N N . GLU A 1 186 ? -17.705 12.673 21.529 1.00 78.50 186 GLU A N 1
ATOM 1479 C CA . GLU A 1 186 ? -17.705 12.574 20.066 1.00 78.50 186 GLU A CA 1
ATOM 1480 C C . GLU A 1 186 ? -17.653 11.109 19.609 1.00 78.50 186 GLU A C 1
ATOM 1482 O O . GLU A 1 186 ? -18.449 10.668 18.779 1.00 78.50 186 GLU A O 1
ATOM 1487 N N . MET A 1 187 ? -16.773 10.312 20.221 1.00 77.88 187 MET A N 1
ATOM 1488 C CA . MET A 1 187 ? -16.684 8.880 19.939 1.00 77.88 187 MET A CA 1
ATOM 1489 C C . MET A 1 187 ? -17.958 8.123 20.343 1.00 77.88 187 MET A C 1
ATOM 1491 O O . MET A 1 187 ? -18.351 7.178 19.662 1.00 77.88 187 MET A O 1
ATOM 1495 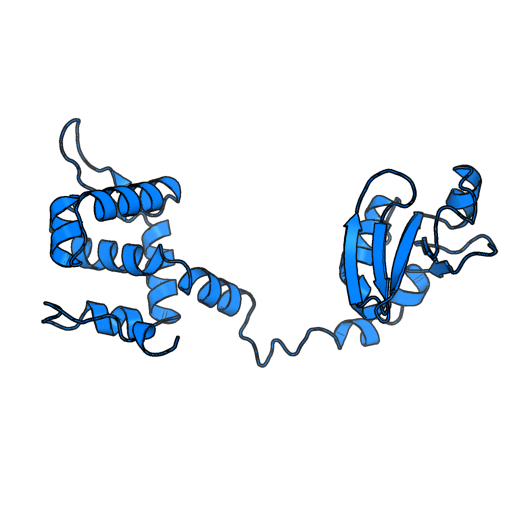N N . ALA A 1 188 ? -18.624 8.512 21.433 1.00 79.69 188 ALA A N 1
ATOM 1496 C CA . ALA A 1 188 ? -19.870 7.886 21.867 1.00 79.69 188 ALA A CA 1
ATOM 1497 C C . ALA A 1 188 ? -21.004 8.144 20.867 1.00 79.69 188 ALA A C 1
ATOM 1499 O O . ALA A 1 188 ? -21.746 7.218 20.540 1.00 79.69 188 ALA A O 1
ATOM 1500 N N . ASP A 1 189 ? -21.117 9.366 20.350 1.00 78.19 189 ASP A N 1
ATOM 1501 C CA . ASP A 1 189 ? -22.139 9.719 19.362 1.00 78.19 189 ASP A CA 1
ATOM 1502 C C . ASP A 1 189 ? -21.892 9.015 18.022 1.00 78.19 189 ASP A C 1
ATOM 1504 O O . ASP A 1 189 ? -22.820 8.430 17.463 1.00 78.19 189 ASP A O 1
ATOM 1508 N N . GLN A 1 190 ? -20.633 8.901 17.587 1.00 72.56 190 GLN A N 1
ATOM 1509 C CA . GLN A 1 190 ? -20.272 8.082 16.422 1.00 72.56 190 GLN A CA 1
ATOM 1510 C C . GLN A 1 190 ? -20.660 6.606 16.599 1.00 72.56 190 GLN A C 1
ATOM 1512 O O . GLN A 1 190 ? -21.118 5.957 15.656 1.00 72.56 190 GLN A O 1
ATOM 1517 N N . VAL A 1 191 ? -20.509 6.057 17.809 1.00 75.25 191 VAL A N 1
ATOM 1518 C CA . VAL A 1 191 ? -20.947 4.687 18.114 1.00 75.25 191 VAL A CA 1
ATOM 1519 C C . VAL A 1 191 ? -22.472 4.572 18.053 1.00 75.25 191 VAL A C 1
ATOM 1521 O O . VAL A 1 191 ? -22.958 3.571 17.528 1.00 75.25 191 VAL A O 1
ATOM 1524 N N . LYS A 1 192 ? -23.232 5.558 18.552 1.00 74.88 192 LYS A N 1
ATOM 1525 C CA . LYS A 1 192 ? -24.706 5.552 18.473 1.00 74.88 192 LYS A CA 1
ATOM 1526 C C . LYS A 1 192 ? -25.197 5.592 17.030 1.00 74.88 192 LYS A C 1
ATOM 1528 O O . LYS A 1 192 ? -26.096 4.831 16.688 1.00 74.88 192 LYS A O 1
ATOM 1533 N N . GLU A 1 193 ? -24.599 6.441 16.195 1.00 72.44 193 GLU A N 1
ATOM 1534 C CA . GLU A 1 193 ? -24.930 6.533 14.768 1.00 72.44 193 GLU A CA 1
ATOM 1535 C C . GLU A 1 193 ? -24.619 5.227 14.030 1.00 72.44 193 GLU A C 1
ATOM 1537 O O . GLU A 1 193 ? -25.412 4.759 13.214 1.00 72.44 193 GLU A O 1
ATOM 1542 N N . ALA A 1 194 ? -23.472 4.614 14.331 1.00 65.19 194 ALA A N 1
ATOM 1543 C CA . ALA A 1 194 ? -23.032 3.394 13.665 1.00 65.19 194 ALA A CA 1
ATOM 1544 C C . ALA A 1 194 ? -23.749 2.127 14.162 1.00 65.19 194 ALA A C 1
ATOM 1546 O O . ALA A 1 194 ? -23.777 1.132 13.432 1.00 65.19 194 ALA A O 1
ATOM 1547 N N . ARG A 1 195 ? -24.257 2.133 15.403 1.00 67.06 195 ARG A N 1
ATOM 1548 C CA . ARG A 1 195 ? -24.893 0.990 16.084 1.00 67.06 195 ARG A CA 1
ATOM 1549 C C . ARG A 1 195 ? -26.085 1.420 16.951 1.00 67.06 195 ARG A C 1
ATOM 1551 O O . ARG A 1 195 ? -26.017 1.334 18.186 1.00 67.06 195 ARG A O 1
ATOM 1558 N N . PRO A 1 196 ? -27.195 1.862 16.339 1.00 67.88 196 PRO A N 1
ATOM 1559 C CA . PRO A 1 196 ? -28.392 2.268 17.073 1.00 67.88 196 PRO A CA 1
ATOM 1560 C C . PRO A 1 196 ? -28.973 1.135 17.938 1.00 67.88 196 PRO A C 1
ATOM 1562 O O . PRO A 1 196 ? -29.552 1.396 18.993 1.00 67.88 196 PRO A O 1
ATOM 1565 N N . GLU A 1 197 ? -28.755 -0.129 17.561 1.00 66.69 197 GLU A N 1
ATOM 1566 C CA . GLU A 1 197 ? -29.163 -1.309 18.326 1.00 66.69 197 GLU A CA 1
ATOM 1567 C C . GLU A 1 197 ? -28.460 -1.413 19.686 1.00 66.69 197 GLU A C 1
ATOM 1569 O O . GLU A 1 197 ? -29.087 -1.790 20.676 1.00 66.69 197 GLU A O 1
ATOM 1574 N N . LEU A 1 198 ? -27.182 -1.018 19.774 1.00 63.00 198 LEU A N 1
ATOM 1575 C CA . LEU A 1 198 ? -26.454 -0.998 21.046 1.00 63.00 198 LEU A CA 1
ATOM 1576 C C . LEU A 1 198 ? -26.994 0.085 21.972 1.00 63.00 198 LEU A C 1
ATOM 1578 O O . LEU A 1 198 ? -27.114 -0.147 23.168 1.00 63.00 198 LEU A O 1
ATOM 1582 N N . HIS A 1 199 ? -27.342 1.249 21.427 1.00 64.25 199 HIS A N 1
ATOM 1583 C CA . HIS A 1 199 ? -27.948 2.321 22.206 1.00 64.25 199 HIS A CA 1
ATOM 1584 C C . HIS A 1 199 ? -29.344 1.926 22.713 1.00 64.25 199 HIS A C 1
ATOM 1586 O O . HIS A 1 199 ? -29.637 2.102 23.892 1.00 64.25 199 HIS A O 1
ATOM 1592 N N . SER A 1 200 ? -30.172 1.308 21.864 1.00 63.59 200 SER A N 1
ATOM 1593 C CA . SER A 1 200 ? -31.513 0.834 22.243 1.00 63.59 200 SER A CA 1
ATOM 1594 C C . SER A 1 200 ? -31.484 -0.226 23.352 1.00 63.59 200 SER A C 1
ATOM 1596 O O . SER A 1 200 ? -32.344 -0.225 24.233 1.00 63.59 200 SER A O 1
ATOM 1598 N N . LEU A 1 201 ? -30.483 -1.114 23.345 1.00 59.53 201 LEU A N 1
ATOM 1599 C CA . LEU A 1 201 ? -30.262 -2.100 24.413 1.00 59.53 201 LEU A CA 1
ATOM 1600 C C . LEU A 1 201 ? -29.906 -1.453 25.760 1.00 59.53 201 LEU A C 1
ATOM 1602 O O . LEU A 1 201 ? -30.084 -2.068 26.807 1.00 59.53 201 LEU A O 1
ATOM 1606 N N . MET A 1 202 ? -29.389 -0.226 25.735 1.00 57.84 202 MET A N 1
ATOM 1607 C CA . MET A 1 202 ? -28.908 0.493 26.912 1.00 57.84 202 MET A CA 1
ATOM 1608 C C . MET A 1 202 ? -29.932 1.471 27.489 1.00 57.84 202 MET A C 1
ATOM 1610 O O . MET A 1 202 ? -29.906 1.742 28.687 1.00 57.84 202 MET A O 1
ATOM 1614 N N . THR A 1 203 ? -30.835 1.991 26.657 1.00 55.31 203 THR A N 1
ATOM 1615 C CA . THR A 1 203 ? -31.909 2.906 27.070 1.00 55.31 203 THR A CA 1
ATOM 1616 C C . THR A 1 203 ? -33.202 2.192 27.457 1.00 55.31 203 THR A C 1
ATOM 1618 O O . THR A 1 203 ? -34.114 2.837 27.970 1.00 55.31 203 THR A O 1
ATOM 1621 N N . SER A 1 204 ? -33.290 0.875 27.246 1.00 47.22 204 SER A N 1
ATOM 1622 C CA . SER A 1 204 ? -34.448 0.077 27.650 1.00 47.22 204 SER A CA 1
ATOM 1623 C C . SER A 1 204 ? -34.526 -0.014 29.184 1.00 47.22 204 SER A C 1
ATOM 1625 O O . SER A 1 204 ? -33.602 -0.546 29.811 1.00 47.22 204 SER A O 1
ATOM 1627 N N . PRO A 1 205 ? -35.600 0.489 29.822 1.00 39.41 205 PRO A N 1
ATOM 1628 C CA . PRO A 1 205 ? -35.783 0.347 31.259 1.00 39.41 205 PRO A CA 1
ATOM 1629 C C . PRO A 1 205 ? -36.090 -1.124 31.562 1.00 39.41 205 PRO A C 1
ATOM 1631 O O . PRO A 1 205 ? -37.142 -1.627 31.178 1.00 39.41 205 PRO A O 1
ATOM 1634 N N . GLY A 1 206 ? -35.153 -1.823 32.208 1.00 42.53 206 GLY A N 1
ATOM 1635 C CA . GLY A 1 206 ? -35.348 -3.215 32.633 1.00 42.53 206 GLY A CA 1
ATOM 1636 C C . GLY A 1 206 ? -34.259 -4.214 32.241 1.00 42.53 206 GLY A C 1
ATOM 1637 O O . GLY A 1 206 ? -34.527 -5.408 32.249 1.00 42.53 206 GLY A O 1
ATOM 1638 N N . CYS A 1 207 ? -33.032 -3.787 31.921 1.0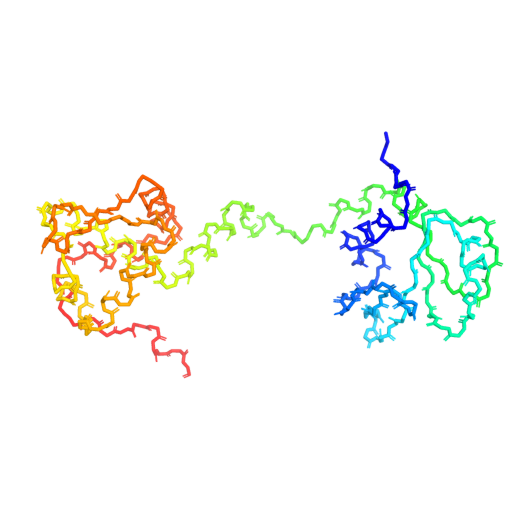0 37.28 207 CYS A N 1
ATOM 1639 C CA . CYS A 1 207 ? -31.921 -4.723 31.696 1.00 37.28 207 CYS A CA 1
ATOM 1640 C C . CYS A 1 207 ? -31.325 -5.244 33.021 1.00 37.28 207 CYS A C 1
ATOM 1642 O O . CYS A 1 207 ? -30.124 -5.165 33.268 1.00 37.28 207 CYS A O 1
ATOM 1644 N N . GLU A 1 208 ? -32.179 -5.781 33.888 1.00 40.66 208 GLU A N 1
ATOM 1645 C CA . GLU A 1 208 ? -31.768 -6.827 34.814 1.00 40.66 208 GLU A CA 1
ATOM 1646 C C . GLU A 1 208 ? -31.817 -8.135 34.007 1.00 40.66 208 GLU A C 1
ATOM 1648 O O . GLU A 1 208 ? -32.876 -8.561 33.559 1.00 40.66 208 GLU A O 1
ATOM 1653 N N . SER A 1 209 ? -30.662 -8.769 33.781 1.00 44.47 209 SER A N 1
ATOM 1654 C CA . SER A 1 209 ? -30.527 -10.149 33.265 1.00 44.47 209 SER A CA 1
ATOM 1655 C C . SER A 1 209 ? -30.779 -10.459 31.771 1.00 44.47 209 SER A C 1
ATOM 1657 O O . SER A 1 209 ? -31.249 -11.544 31.441 1.00 44.47 209 SER A O 1
ATOM 1659 N N . ALA A 1 210 ? -30.377 -9.605 30.823 1.00 36.69 210 ALA A N 1
ATOM 1660 C CA . ALA A 1 210 ? -30.328 -10.036 29.416 1.00 36.69 210 ALA A CA 1
ATOM 1661 C C . ALA A 1 210 ? -29.037 -10.829 29.110 1.00 36.69 210 ALA A C 1
ATOM 1663 O O . ALA A 1 210 ? -27.958 -10.249 28.950 1.00 36.69 210 ALA A O 1
ATOM 1664 N N . GLU A 1 211 ? -29.149 -12.159 29.028 1.00 42.06 211 GLU A N 1
ATOM 1665 C CA . GLU A 1 211 ? -28.123 -13.029 28.442 1.00 42.06 211 GLU A CA 1
ATOM 1666 C C . GLU A 1 211 ? -27.754 -12.581 27.017 1.00 42.06 211 GLU A C 1
ATOM 1668 O O . GLU A 1 211 ? -28.599 -12.147 26.235 1.00 42.06 211 GLU A O 1
ATOM 1673 N N . ASP A 1 212 ? -26.463 -12.694 26.693 1.00 40.72 212 ASP A N 1
ATOM 1674 C CA . ASP A 1 212 ? -25.845 -12.254 25.440 1.00 40.72 212 ASP A CA 1
ATOM 1675 C C . ASP A 1 212 ? -26.442 -12.970 24.204 1.00 40.72 212 ASP A C 1
ATOM 1677 O O . ASP A 1 212 ? -26.191 -14.166 24.010 1.00 40.72 212 ASP A O 1
ATOM 1681 N N . PRO A 1 213 ? -27.176 -12.267 23.316 1.00 38.03 213 PRO A N 1
ATOM 1682 C CA . PRO A 1 213 ? -27.764 -12.870 22.118 1.00 38.03 213 PRO A CA 1
ATOM 1683 C C . PRO A 1 213 ? -26.716 -13.378 21.114 1.00 38.03 213 PRO A C 1
ATOM 1685 O O . PRO A 1 213 ? -27.041 -14.191 20.249 1.00 38.03 213 PRO A O 1
ATOM 1688 N N . LEU A 1 214 ? -25.455 -12.939 21.222 1.00 39.97 214 LEU A N 1
ATOM 1689 C CA . LEU A 1 214 ? -24.366 -13.342 20.323 1.00 39.97 214 LEU A CA 1
ATOM 1690 C C . LEU A 1 214 ? -23.722 -14.682 20.704 1.00 39.97 214 LEU A C 1
ATOM 1692 O O . LEU A 1 214 ? -22.877 -15.184 19.967 1.00 39.97 214 LEU A O 1
ATOM 1696 N N . ARG A 1 215 ? -24.148 -15.315 21.803 1.00 42.50 215 ARG A N 1
ATOM 1697 C CA . ARG A 1 215 ? -23.658 -16.641 22.215 1.00 42.50 215 ARG A CA 1
ATOM 1698 C C . ARG A 1 215 ? -24.321 -17.820 21.488 1.00 42.50 215 ARG A C 1
ATOM 1700 O O . ARG A 1 215 ? -23.955 -18.959 21.752 1.00 42.50 215 ARG A O 1
ATOM 1707 N N . ARG A 1 216 ? -25.287 -17.568 20.593 1.00 37.66 216 ARG A N 1
ATOM 1708 C CA . ARG A 1 216 ? -26.019 -18.607 19.833 1.00 37.66 216 ARG A CA 1
ATOM 1709 C C . ARG A 1 216 ? -25.517 -18.842 18.404 1.00 37.66 216 ARG A C 1
ATOM 1711 O O . ARG A 1 216 ? -26.135 -19.607 17.674 1.00 37.66 216 ARG A O 1
ATOM 1718 N N . GLN A 1 217 ? -24.421 -18.209 17.996 1.00 36.88 217 GLN A N 1
ATOM 1719 C CA . GLN A 1 217 ? -23.767 -18.493 16.716 1.00 36.88 217 GLN A CA 1
ATOM 1720 C C . GLN A 1 217 ? -22.295 -18.833 16.961 1.00 36.88 217 GLN A C 1
ATOM 1722 O O . GLN A 1 217 ? -21.404 -18.023 16.715 1.00 36.88 217 GLN A O 1
ATOM 1727 N N . ALA A 1 218 ? -22.070 -20.025 17.506 1.00 34.31 218 ALA A N 1
ATOM 1728 C CA . ALA A 1 218 ? -20.801 -20.743 17.502 1.00 34.31 218 ALA A CA 1
ATOM 1729 C C . ALA A 1 218 ? -21.103 -22.214 17.206 1.00 34.31 218 ALA A C 1
ATOM 1731 O O . ALA A 1 218 ? -22.131 -22.698 17.736 1.00 34.31 218 ALA A O 1
#

Sequence (218 aa):
DFEPHNEMGVVFLFGRFYDILGFDGIVHIGTRCPDCIAVRQGRTLRVEFEHRSSNFLNHQHALTQADVLVCWAADADLAIETIELKSALRDRQRFQKTKPDLRRAGTLADLERREAARKPSNRLLLALLELERRSEGLDPWRFASAWGMRPAGAAKALARLLHKGLACRTGDHGSLLFKITDYGREMADQVKEARPELHSLMTSPGCESAEDPLRRQA

Radius of gyration: 26.71 Å; chains: 1; bounding box: 63×37×68 Å

Secondary structure (DSSP, 8-state):
----SSHHHHHHHHHHHTTTTT-SEEEEE-SSSS-EEEEETTEEEEEEEEEEHHHHHHTT--TTS-SEEEEEE--S--SSEEEEHHHHTT-HHHHTTTS--TTTS--HHHHHHHHHHTSTHHHHHHHHHHHHHTT--B-HHHHHHHTT--HHHHHHHHHHHHHTTSEEEESSTT--EEEE-HHHHHHHHHHHHH-HHHHHHHHSTT-SS---GGGG--